Protein AF-A0A9Q0BK47-F1 (afdb_monomer)

Solvent-accessible surface area (backbone atoms only — not comparable to full-atom values): 10255 Å² total; per-residue (Å²): 133,86,75,87,62,60,80,76,51,94,87,59,66,64,79,57,43,54,46,41,52,64,45,49,55,28,47,74,52,31,61,49,66,54,96,66,79,80,66,80,46,63,60,28,52,50,54,49,52,56,48,50,53,47,30,52,37,21,42,52,30,15,53,53,28,47,75,70,68,37,58,68,63,14,48,68,31,38,53,57,22,51,57,47,47,54,49,50,51,52,52,49,50,53,62,75,43,30,66,57,51,43,52,49,52,51,51,51,47,46,74,75,68,64,67,90,80,71,57,74,71,59,52,55,52,51,49,55,51,38,53,51,51,33,52,60,61,41,46,61,55,50,53,50,50,51,51,54,50,49,62,64,42,49,63,54,51,52,52,50,53,33,59,75,64,75,45,75,91,71,75,76,83,75,62,100,53,54,84,110

Secondary structure (DSSP, 8-state):
---TTGGGSS-S-HHHHHHHHHHHHHHHTT----S-TTS--HHHHHHHHHHHHHHHHHHHHHHHHHHTT-HHHHHHHHHHHHHHHHHHHHHHHHHHTHHHHHHHHHHHHHHHH--TT--HHHHHHHHHHHHHHHHHHHHHHHHHHHHHHHHHHHHHHHHHHHHHTT-GGG-----SS---

Organism: NCBI:txid103775

Sequence (180 aa):
MVKWFRFLKRDQQLSVYFFAVPRLSLDIMGYWPGDTGDRLPRRSIVHFVILSIGVITEWHAGLRFLDQQQITLALETLCPAGTSAVTLLKMFLMLRYRRDLSTMSNRLRCLLFDLKSERSDQQDIRLSQSVKAARINFWPLSTGFFTCTTYNLKPLLIALVLYLQDRFDGFVWFTPFNMT

Structure (mmCIF, N/CA/C/O backbone):
data_AF-A0A9Q0BK47-F1
#
_entry.id   AF-A0A9Q0BK47-F1
#
loop_
_atom_site.group_PDB
_atom_site.id
_atom_site.type_symbol
_atom_site.label_atom_id
_atom_site.label_alt_id
_atom_site.label_comp_id
_atom_site.label_asym_id
_atom_site.label_entity_id
_atom_site.label_seq_id
_atom_site.pdbx_PDB_ins_code
_atom_site.Cartn_x
_atom_site.Cartn_y
_atom_site.Cartn_z
_atom_s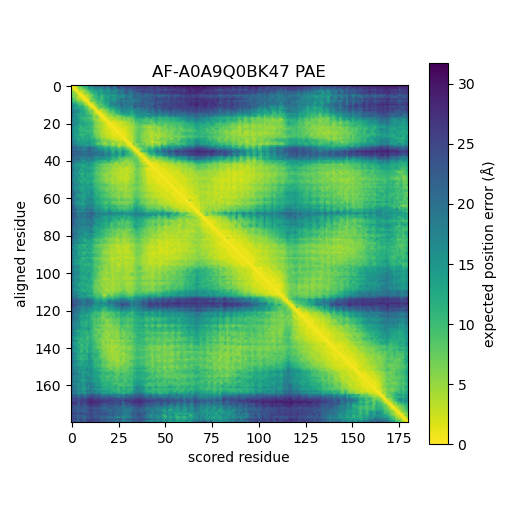ite.occupancy
_atom_site.B_iso_or_equiv
_atom_site.auth_seq_id
_atom_site.auth_comp_id
_atom_site.auth_asym_id
_atom_site.auth_atom_id
_atom_site.pdbx_PDB_model_num
ATOM 1 N N . MET A 1 1 ? -28.026 3.911 -0.839 1.00 35.16 1 MET A N 1
ATOM 2 C CA . MET A 1 1 ? -27.395 5.049 -0.130 1.00 35.16 1 MET A CA 1
ATOM 3 C C . MET A 1 1 ? -26.206 4.537 0.684 1.00 35.16 1 MET A C 1
ATOM 5 O O . MET A 1 1 ? -26.346 3.565 1.417 1.00 35.16 1 MET A O 1
ATOM 9 N N . VAL A 1 2 ? -25.022 5.095 0.439 1.00 38.84 2 VAL A N 1
ATOM 10 C CA . VAL A 1 2 ? -23.695 4.483 0.648 1.00 38.84 2 VAL A CA 1
ATOM 11 C C . VAL A 1 2 ? -23.345 4.292 2.138 1.00 38.84 2 VAL A C 1
ATOM 13 O O . VAL A 1 2 ? -23.182 5.258 2.875 1.00 38.84 2 VAL A O 1
ATOM 16 N N . LYS A 1 3 ? -23.203 3.031 2.585 1.00 54.12 3 LYS A N 1
ATOM 17 C CA . LYS A 1 3 ? -22.856 2.634 3.974 1.00 54.12 3 LYS A CA 1
ATOM 18 C C . LYS A 1 3 ? -21.359 2.767 4.327 1.00 54.12 3 LYS A C 1
ATOM 20 O O . LYS A 1 3 ? -20.994 2.547 5.477 1.00 54.12 3 LYS A O 1
ATOM 25 N N . TRP A 1 4 ? -20.499 3.125 3.372 1.00 52.09 4 TRP A N 1
ATOM 26 C CA . TRP A 1 4 ? -19.037 3.007 3.493 1.00 52.09 4 TRP A CA 1
ATOM 27 C C . TRP A 1 4 ? -18.347 4.069 4.370 1.00 52.09 4 TRP A C 1
ATOM 29 O O . TRP A 1 4 ? -17.261 3.811 4.871 1.00 52.09 4 TRP A O 1
ATOM 39 N N . PHE A 1 5 ? -18.982 5.215 4.646 1.00 52.59 5 PHE A N 1
ATOM 40 C CA . PHE A 1 5 ? -18.375 6.312 5.430 1.00 52.59 5 PHE A CA 1
ATOM 41 C C . PHE A 1 5 ? -19.073 6.591 6.767 1.00 52.59 5 PHE A C 1
ATOM 43 O O . PHE A 1 5 ? -18.904 7.651 7.370 1.00 52.59 5 PHE A O 1
ATOM 50 N N . ARG A 1 6 ? -19.859 5.634 7.275 1.00 53.38 6 ARG A N 1
ATOM 51 C CA . ARG A 1 6 ? -20.523 5.774 8.584 1.00 53.38 6 ARG A CA 1
ATOM 52 C C . ARG A 1 6 ? -19.526 5.922 9.740 1.00 53.38 6 ARG A C 1
ATOM 54 O O . ARG A 1 6 ? -19.846 6.577 10.723 1.00 53.38 6 ARG A O 1
ATOM 61 N N . PHE A 1 7 ? -18.308 5.408 9.562 1.00 52.88 7 PHE A N 1
ATOM 62 C CA . PHE A 1 7 ? -17.183 5.566 10.481 1.00 52.88 7 PHE A CA 1
ATOM 63 C C . PHE A 1 7 ? -16.613 6.994 10.543 1.00 52.88 7 PHE A C 1
ATOM 65 O O . PHE A 1 7 ? -15.620 7.170 11.219 1.00 52.88 7 PHE A O 1
ATOM 72 N N . LEU A 1 8 ? -17.155 8.002 9.842 1.00 52.84 8 LEU A N 1
ATOM 73 C CA . LEU A 1 8 ? -16.782 9.415 10.049 1.00 52.84 8 LEU A CA 1
ATOM 74 C C . LEU A 1 8 ? -17.781 10.192 10.927 1.00 52.84 8 LEU A C 1
ATOM 76 O O . LEU A 1 8 ? -17.503 11.329 11.313 1.00 52.84 8 LEU A O 1
ATOM 80 N N . LYS A 1 9 ? -18.946 9.610 11.247 1.00 51.38 9 LYS A N 1
ATOM 81 C CA . LYS A 1 9 ? -19.972 10.249 12.085 1.00 51.38 9 LYS A CA 1
ATOM 82 C C . LYS A 1 9 ? -19.803 9.831 13.547 1.00 51.38 9 LYS A C 1
ATOM 84 O O . LYS A 1 9 ? -19.709 8.648 13.846 1.00 51.38 9 LYS A O 1
ATOM 89 N N . ARG A 1 10 ? -19.832 10.809 14.461 1.00 50.47 10 ARG A N 1
ATOM 90 C CA . ARG A 1 10 ? -19.636 10.679 15.925 1.00 50.47 10 ARG A CA 1
ATOM 91 C C . ARG A 1 10 ? -20.735 9.875 16.659 1.00 50.47 10 ARG A C 1
ATOM 93 O O . ARG A 1 10 ? -20.739 9.833 17.878 1.00 50.47 10 ARG A O 1
ATOM 100 N N . ASP A 1 11 ? -21.652 9.256 15.921 1.00 50.66 11 ASP A N 1
ATOM 101 C CA . ASP A 1 11 ? -22.932 8.704 16.392 1.00 50.66 11 ASP A CA 1
ATOM 102 C C . ASP A 1 11 ? -22.938 7.157 16.457 1.00 50.66 11 ASP A C 1
ATOM 104 O O . ASP A 1 11 ? -23.975 6.506 16.398 1.00 50.66 11 ASP A O 1
ATOM 108 N N . GLN A 1 12 ? -21.763 6.518 16.496 1.00 52.12 12 GLN A N 1
ATOM 109 C CA . GLN A 1 12 ? -21.638 5.055 16.572 1.00 52.12 12 GLN A CA 1
ATOM 110 C C . GLN A 1 12 ? -20.848 4.611 17.805 1.00 52.12 12 GLN A C 1
ATOM 112 O O . GLN A 1 12 ? -19.946 5.309 18.2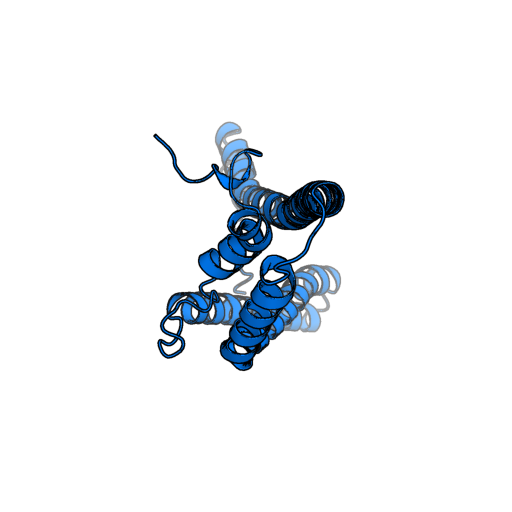64 1.00 52.12 12 GLN A O 1
ATOM 117 N N . GLN A 1 13 ? -21.163 3.407 18.303 1.00 53.72 13 GLN A N 1
ATOM 118 C CA . GLN A 1 13 ? -20.461 2.771 19.418 1.00 53.72 13 GLN A CA 1
ATOM 119 C C . GLN A 1 13 ? -18.942 2.753 19.185 1.00 53.72 13 GLN A C 1
ATOM 121 O O . GLN A 1 13 ? -18.449 2.300 18.150 1.00 53.72 13 GLN A O 1
ATOM 126 N N . LEU A 1 14 ? -18.206 3.219 20.194 1.00 54.00 14 LEU A N 1
ATOM 127 C CA . LEU A 1 14 ? -16.753 3.412 20.212 1.00 54.00 14 LEU A CA 1
ATOM 128 C C . LEU A 1 14 ? -15.943 2.185 19.746 1.00 54.00 14 LEU A C 1
ATOM 130 O O . LEU A 1 14 ? -14.900 2.327 19.105 1.00 54.00 14 LEU A O 1
ATOM 134 N N . SER A 1 15 ? -16.453 0.981 20.016 1.00 54.03 15 SER A N 1
ATOM 135 C CA . SER A 1 15 ? -15.856 -0.300 19.616 1.00 54.03 15 SER A CA 1
ATOM 136 C C . SER A 1 15 ? -15.828 -0.526 18.107 1.00 54.03 15 SER A C 1
ATOM 138 O O . SER A 1 15 ? -14.949 -1.228 17.609 1.00 54.03 15 SER A O 1
ATOM 140 N N . VAL A 1 16 ? -16.741 0.103 17.368 1.00 58.72 16 VAL A N 1
ATOM 141 C CA . VAL A 1 16 ? -16.791 0.043 15.904 1.00 58.72 16 VAL A CA 1
ATOM 142 C C . VAL A 1 16 ? -15.791 1.026 15.299 1.00 58.72 16 VAL A C 1
ATOM 144 O O . VAL A 1 16 ? -15.112 0.691 14.335 1.00 58.72 16 VAL A O 1
ATOM 147 N N . TYR A 1 17 ? -15.653 2.216 15.888 1.00 63.50 17 TYR A N 1
ATOM 148 C CA . TYR A 1 17 ? -14.841 3.308 15.345 1.00 63.50 17 TYR A CA 1
ATOM 149 C C . TYR A 1 17 ? -13.335 3.085 15.529 1.00 63.50 17 TYR A C 1
ATOM 151 O O . TYR A 1 17 ? -12.560 3.313 14.601 1.00 63.50 17 TYR A O 1
ATOM 159 N N . PHE A 1 18 ? -12.916 2.601 16.705 1.00 65.19 18 PHE A N 1
ATOM 160 C CA . PHE A 1 18 ? -11.499 2.383 17.021 1.00 65.19 18 PHE A CA 1
ATOM 161 C C . PHE A 1 18 ? -10.851 1.351 16.086 1.00 65.19 18 PHE A C 1
ATOM 163 O O . PHE A 1 18 ? -9.741 1.547 15.597 1.00 65.19 18 PHE A O 1
ATOM 170 N N . PHE A 1 19 ? -11.582 0.279 15.774 1.00 68.00 19 PHE A N 1
ATOM 171 C CA . PHE A 1 19 ? -11.108 -0.760 14.868 1.00 68.00 19 PHE A CA 1
ATOM 172 C C . PHE A 1 19 ? -11.489 -0.517 13.403 1.00 68.00 19 PHE A C 1
ATOM 174 O O . PHE A 1 19 ? -11.017 -1.263 12.556 1.00 68.00 19 PHE A O 1
ATOM 181 N N . ALA A 1 20 ? -12.289 0.501 13.061 1.00 69.50 20 ALA A N 1
ATOM 182 C CA . ALA A 1 20 ? -12.779 0.703 11.692 1.00 69.50 20 ALA A CA 1
ATOM 183 C C . ALA A 1 20 ? -11.646 0.871 10.673 1.00 69.50 20 ALA A C 1
ATOM 185 O O . ALA A 1 20 ? -11.639 0.200 9.647 1.00 69.50 20 ALA A O 1
ATOM 186 N N . VAL A 1 21 ? -10.679 1.743 10.964 1.00 70.06 21 VAL A N 1
ATOM 187 C CA . VAL A 1 21 ? -9.552 2.034 10.066 1.00 70.06 21 VAL A CA 1
ATOM 188 C C . VAL A 1 21 ? -8.594 0.845 9.927 1.00 70.06 21 VAL A C 1
ATOM 190 O O . VAL A 1 21 ? -8.358 0.436 8.791 1.00 70.06 21 VAL A O 1
ATOM 193 N N . PRO A 1 22 ? -8.075 0.236 11.016 1.00 71.50 22 PRO A N 1
ATOM 194 C CA . PRO A 1 22 ? -7.228 -0.950 10.892 1.00 71.50 22 PRO A CA 1
ATOM 195 C C . PRO A 1 22 ? -7.984 -2.153 10.313 1.00 71.50 22 PRO A C 1
ATOM 197 O O . PRO A 1 22 ? -7.392 -2.965 9.610 1.00 71.50 22 PRO A O 1
ATOM 200 N N . ARG A 1 23 ? -9.298 -2.262 10.546 1.00 75.75 23 ARG A N 1
ATOM 201 C CA . ARG A 1 23 ? -10.133 -3.278 9.898 1.00 75.75 23 ARG A CA 1
ATOM 202 C C . ARG A 1 23 ? -10.243 -3.043 8.407 1.00 75.75 23 ARG A C 1
ATOM 204 O O . ARG A 1 23 ? -10.038 -3.981 7.654 1.00 75.75 23 ARG A O 1
ATOM 211 N N . LEU A 1 24 ? -10.527 -1.817 7.985 1.00 74.06 24 LEU A N 1
ATOM 212 C CA . LEU A 1 24 ? -10.614 -1.463 6.574 1.00 74.06 24 LEU A CA 1
ATOM 213 C C . LEU A 1 24 ? -9.282 -1.717 5.858 1.00 74.06 24 LEU A C 1
ATOM 215 O O . LEU A 1 24 ? -9.277 -2.343 4.804 1.00 74.06 24 LEU A O 1
ATOM 219 N N . SER A 1 25 ? -8.154 -1.290 6.433 1.00 75.62 25 SER A N 1
ATOM 220 C CA . SER A 1 25 ? -6.836 -1.486 5.816 1.00 75.62 25 SER A CA 1
ATOM 221 C C . SER A 1 25 ? -6.467 -2.967 5.696 1.00 75.62 25 SER A C 1
ATOM 223 O O . SER A 1 25 ? -6.079 -3.424 4.620 1.00 75.62 25 SER A O 1
ATOM 225 N N . LEU A 1 26 ? -6.648 -3.743 6.768 1.00 76.19 26 LEU A N 1
ATOM 226 C CA . LEU A 1 26 ? -6.369 -5.178 6.764 1.00 76.19 26 LEU A CA 1
ATOM 227 C C . LEU A 1 26 ? -7.360 -5.964 5.899 1.00 76.19 26 LEU A C 1
ATOM 229 O O . LEU A 1 26 ? -6.970 -6.977 5.327 1.00 76.19 26 LEU A O 1
ATOM 233 N N . ASP A 1 27 ? -8.617 -5.537 5.784 1.00 79.12 27 ASP A N 1
ATOM 234 C CA . ASP A 1 27 ? -9.624 -6.198 4.944 1.00 79.12 27 ASP A CA 1
ATOM 235 C C . ASP A 1 27 ? -9.374 -5.935 3.452 1.00 79.12 27 ASP A C 1
ATOM 237 O O . ASP A 1 27 ? -9.401 -6.875 2.655 1.00 79.12 27 ASP A O 1
ATOM 241 N N . ILE A 1 28 ? -9.010 -4.698 3.082 1.00 75.12 28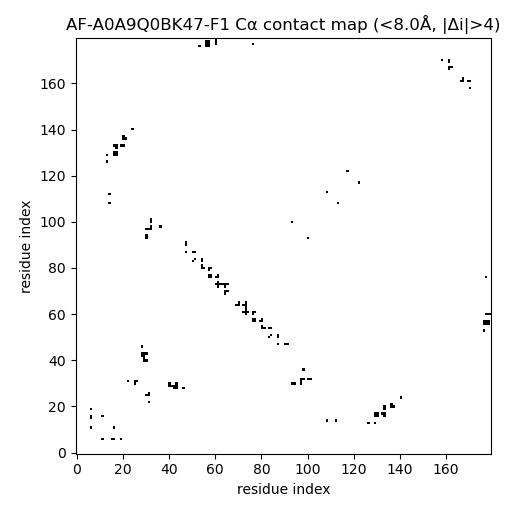 ILE A N 1
ATOM 242 C CA . ILE A 1 28 ? -8.574 -4.351 1.717 1.00 75.12 28 ILE A CA 1
ATOM 243 C C . ILE A 1 28 ? -7.379 -5.215 1.305 1.00 75.12 28 ILE A C 1
ATOM 245 O O . ILE A 1 28 ? -7.387 -5.799 0.225 1.00 75.12 28 ILE A O 1
ATOM 249 N N . MET A 1 29 ? -6.375 -5.348 2.176 1.00 73.62 29 MET A N 1
ATOM 250 C CA . MET A 1 29 ? -5.202 -6.184 1.898 1.00 73.62 29 MET A CA 1
ATOM 251 C C . MET A 1 29 ? -5.481 -7.696 2.054 1.00 73.62 29 MET A C 1
ATOM 253 O O . MET A 1 29 ? -4.646 -8.526 1.693 1.00 73.62 29 MET A O 1
ATOM 257 N N . GLY A 1 30 ? -6.647 -8.082 2.583 1.00 74.81 30 GLY A N 1
ATOM 258 C CA . GLY A 1 30 ? -7.050 -9.474 2.800 1.00 74.81 30 GLY A CA 1
ATOM 259 C C . GLY A 1 30 ? -6.426 -10.155 4.025 1.00 74.81 30 GLY A C 1
ATOM 260 O O . GLY A 1 30 ? -6.553 -11.370 4.167 1.00 74.81 30 GLY A O 1
ATOM 261 N N . TYR A 1 31 ? -5.767 -9.409 4.911 1.00 74.88 31 TYR A N 1
ATOM 262 C CA . TYR A 1 31 ? -5.154 -9.910 6.145 1.00 74.88 31 TYR A CA 1
ATOM 263 C C . TYR A 1 31 ? -6.108 -9.961 7.335 1.00 74.88 31 TYR A C 1
ATOM 265 O O . TYR A 1 31 ? -5.780 -10.627 8.322 1.00 74.88 31 TYR A O 1
ATOM 273 N N . TRP A 1 32 ? -7.271 -9.299 7.268 1.00 73.25 32 TRP A N 1
ATOM 274 C CA . TRP A 1 32 ? -8.187 -9.230 8.407 1.00 73.25 32 TRP A CA 1
ATOM 275 C C . TRP A 1 32 ? -8.505 -10.639 8.934 1.00 73.25 32 TRP A C 1
ATOM 277 O O . TRP A 1 32 ? -8.987 -11.490 8.173 1.00 73.25 32 TRP A O 1
ATOM 287 N N . PRO A 1 33 ? -8.203 -10.941 10.209 1.00 65.88 33 PRO A N 1
ATOM 288 C CA . PRO A 1 33 ? -8.625 -12.185 10.826 1.00 65.88 33 PRO A CA 1
ATOM 289 C C . PRO A 1 33 ? -10.141 -12.097 11.046 1.00 65.88 33 PRO A C 1
ATOM 291 O O . PRO A 1 33 ? -10.611 -11.491 12.002 1.00 65.88 33 PRO A O 1
ATOM 294 N N . GLY A 1 34 ? -10.926 -12.614 10.099 1.00 63.88 34 GLY A N 1
ATOM 295 C CA . GLY A 1 34 ? -12.363 -12.815 10.301 1.00 63.88 34 GLY A CA 1
ATOM 296 C C . GLY A 1 34 ? -12.639 -13.892 11.361 1.00 63.88 34 GLY A C 1
ATOM 297 O O . GLY A 1 34 ? -11.708 -14.536 11.838 1.00 63.88 34 GLY A O 1
ATOM 298 N N . ASP A 1 35 ? -13.917 -14.134 11.673 1.00 55.66 35 ASP A N 1
ATOM 299 C CA . ASP A 1 35 ? -14.344 -15.126 12.682 1.00 55.66 35 ASP A CA 1
ATOM 300 C C . ASP A 1 35 ? -13.880 -16.563 12.372 1.00 55.66 35 ASP A C 1
ATOM 302 O O . ASP A 1 35 ? -13.670 -17.370 13.271 1.00 55.66 35 ASP A O 1
ATOM 306 N N . THR A 1 36 ? -13.645 -16.887 11.100 1.00 50.97 36 THR A N 1
ATOM 307 C CA . THR A 1 36 ? -13.048 -18.159 10.667 1.00 50.97 36 THR A CA 1
ATOM 308 C C . THR A 1 36 ? -11.547 -17.996 10.428 1.00 50.97 36 THR A C 1
ATOM 310 O O . THR A 1 36 ? -11.104 -17.767 9.297 1.00 50.97 36 THR A O 1
ATOM 313 N N . GLY A 1 37 ? -10.759 -18.123 11.497 1.00 54.47 37 GLY A N 1
ATOM 314 C CA . GLY A 1 37 ? -9.293 -18.023 11.499 1.00 54.47 37 GLY A CA 1
ATOM 315 C C . GLY A 1 37 ? -8.535 -19.077 10.673 1.00 54.47 37 GLY A C 1
ATOM 316 O O . GLY A 1 37 ? -7.315 -18.980 10.566 1.00 54.47 37 GLY A O 1
ATOM 317 N N . ASP A 1 38 ? -9.231 -20.038 10.056 1.00 55.31 38 ASP A N 1
ATOM 318 C CA . ASP A 1 38 ? -8.614 -21.193 9.383 1.00 55.31 38 ASP A CA 1
ATOM 319 C C . ASP A 1 38 ? -8.623 -21.153 7.853 1.00 55.31 38 ASP A C 1
ATOM 321 O O . ASP A 1 38 ? -7.993 -21.991 7.208 1.00 55.31 38 ASP A O 1
ATOM 325 N N . ARG A 1 39 ? -9.277 -20.170 7.227 1.00 65.12 39 ARG A N 1
ATOM 326 C CA . ARG A 1 39 ? -9.181 -20.026 5.767 1.00 65.12 39 ARG A CA 1
ATOM 327 C C . ARG A 1 39 ? -7.938 -19.227 5.390 1.00 65.12 39 ARG A C 1
ATOM 329 O O . ARG A 1 39 ? -7.776 -18.075 5.811 1.00 65.12 39 ARG A O 1
ATOM 336 N N . LEU A 1 40 ? -7.094 -19.843 4.558 1.00 67.12 40 LEU A N 1
ATOM 337 C CA . LEU A 1 40 ? -5.974 -19.187 3.885 1.00 67.12 40 LEU A CA 1
ATOM 338 C C . LEU A 1 40 ? -6.490 -17.934 3.154 1.00 67.12 40 LEU A C 1
ATOM 340 O O . LEU A 1 40 ? -7.423 -18.036 2.348 1.00 67.12 40 LEU A O 1
ATOM 344 N N . PRO A 1 41 ? -5.923 -16.744 3.420 1.00 77.12 41 PRO A N 1
ATOM 345 C CA . PRO A 1 41 ? -6.409 -15.509 2.825 1.00 77.12 41 PRO A CA 1
ATOM 346 C C . PRO A 1 41 ? -5.961 -15.409 1.360 1.00 77.12 41 PRO A C 1
ATOM 348 O O . PRO A 1 41 ? -4.936 -14.812 1.038 1.00 77.12 41 PRO A O 1
ATOM 351 N N . ARG A 1 42 ? -6.754 -15.982 0.446 1.00 79.88 42 ARG A N 1
ATOM 352 C CA . ARG A 1 42 ? -6.451 -16.042 -0.998 1.00 79.88 42 ARG A CA 1
ATOM 353 C C . ARG A 1 42 ? -6.109 -14.671 -1.601 1.00 79.88 42 ARG A C 1
ATOM 355 O O . ARG A 1 42 ? -5.204 -14.591 -2.419 1.00 79.88 42 ARG A O 1
ATOM 362 N N . ARG A 1 43 ? -6.785 -13.595 -1.173 1.00 80.69 43 ARG A N 1
ATOM 363 C CA . ARG A 1 43 ? -6.505 -12.217 -1.632 1.00 80.69 43 ARG A CA 1
ATOM 364 C C . ARG A 1 43 ? -5.111 -11.737 -1.226 1.00 80.69 43 ARG A C 1
ATOM 366 O O . ARG A 1 43 ? -4.376 -11.238 -2.066 1.00 80.69 43 ARG A O 1
ATOM 373 N N . SER A 1 44 ? -4.733 -11.949 0.034 1.00 81.50 44 SER A N 1
ATOM 374 C CA . SER A 1 44 ? -3.400 -11.603 0.537 1.00 81.50 44 SER A CA 1
ATOM 375 C C . SER A 1 44 ? -2.307 -12.373 -0.208 1.00 81.50 44 SER A C 1
ATOM 377 O O . SER A 1 44 ? -1.300 -11.780 -0.576 1.00 81.50 44 SER A O 1
ATOM 379 N N . ILE A 1 45 ? -2.530 -13.661 -0.496 1.00 84.12 45 ILE A N 1
ATOM 380 C CA . ILE A 1 45 ? -1.584 -14.482 -1.265 1.00 84.12 45 ILE A CA 1
ATOM 381 C C . ILE A 1 45 ? -1.418 -13.927 -2.684 1.00 84.12 45 ILE A C 1
ATOM 383 O O . ILE A 1 45 ? -0.295 -13.786 -3.152 1.00 84.12 45 ILE A O 1
ATOM 387 N N . VAL A 1 46 ? -2.513 -13.556 -3.355 1.00 86.31 46 VAL A N 1
ATOM 388 C CA . VAL A 1 46 ? -2.450 -12.940 -4.691 1.00 86.31 46 VAL A CA 1
ATOM 389 C C . VAL A 1 46 ? -1.662 -11.628 -4.655 1.00 86.31 46 VAL A C 1
ATOM 391 O O . VAL A 1 46 ? -0.751 -11.453 -5.459 1.00 86.31 46 VAL A O 1
ATOM 394 N N . HIS A 1 47 ? -1.947 -10.737 -3.699 1.00 86.31 47 HIS A N 1
ATOM 395 C CA . HIS A 1 47 ? -1.188 -9.492 -3.543 1.00 86.31 47 HIS A CA 1
ATOM 396 C C . HIS A 1 47 ? 0.291 -9.746 -3.239 1.00 86.31 47 HIS A C 1
ATOM 398 O O . HIS A 1 47 ? 1.147 -9.051 -3.778 1.00 86.31 47 HIS A O 1
ATOM 404 N N . PHE A 1 48 ? 0.596 -10.758 -2.425 1.00 87.19 48 PHE A N 1
ATOM 405 C CA . PHE A 1 48 ? 1.966 -11.151 -2.116 1.00 87.19 48 PHE A CA 1
ATOM 406 C C . PHE A 1 48 ? 2.706 -11.643 -3.366 1.00 87.19 48 PHE A C 1
ATOM 408 O O . PHE A 1 48 ? 3.827 -11.207 -3.609 1.00 87.19 48 PHE A O 1
ATOM 415 N N . VAL A 1 49 ? 2.083 -12.495 -4.189 1.00 88.81 49 VAL A N 1
ATOM 416 C CA . VAL A 1 49 ? 2.689 -13.017 -5.428 1.00 88.81 49 VAL A CA 1
ATOM 417 C C . VAL A 1 49 ? 2.933 -11.894 -6.433 1.00 88.81 49 VAL A C 1
ATOM 419 O O . VAL A 1 49 ? 4.041 -11.782 -6.950 1.00 88.81 49 VAL A O 1
ATOM 422 N N . ILE A 1 50 ? 1.937 -11.034 -6.667 1.00 87.81 50 ILE A N 1
ATOM 423 C CA . ILE A 1 50 ? 2.069 -9.892 -7.586 1.00 87.81 50 ILE A CA 1
ATOM 424 C C . ILE A 1 50 ? 3.209 -8.974 -7.135 1.00 87.81 50 ILE A C 1
ATOM 426 O O . ILE A 1 50 ? 4.061 -8.611 -7.942 1.00 87.81 50 ILE A O 1
ATOM 430 N N . LEU A 1 51 ? 3.254 -8.636 -5.842 1.00 87.12 51 LEU A N 1
ATOM 431 C CA . LEU A 1 51 ? 4.309 -7.785 -5.303 1.00 87.12 51 LEU A CA 1
ATOM 432 C C . LEU A 1 51 ? 5.681 -8.469 -5.394 1.00 87.12 51 LEU A C 1
ATOM 434 O O . LEU A 1 51 ? 6.644 -7.822 -5.781 1.00 87.12 51 LEU A O 1
ATOM 438 N N . SER A 1 52 ? 5.764 -9.774 -5.115 1.00 87.06 52 SER A N 1
ATOM 439 C CA . SER A 1 52 ? 7.007 -10.559 -5.206 1.00 87.06 52 SER A CA 1
ATOM 440 C C . SER A 1 52 ? 7.603 -10.531 -6.606 1.00 87.06 52 SER A C 1
ATOM 442 O O . SER A 1 52 ? 8.804 -10.319 -6.749 1.00 87.06 52 SER A O 1
ATOM 444 N N . ILE A 1 53 ? 6.766 -10.692 -7.633 1.00 88.62 53 ILE A N 1
ATOM 445 C CA . ILE A 1 53 ? 7.199 -10.586 -9.029 1.00 88.62 53 ILE A CA 1
ATOM 446 C C . ILE A 1 53 ? 7.773 -9.188 -9.288 1.00 88.62 53 ILE A C 1
ATOM 448 O O . ILE A 1 53 ? 8.890 -9.088 -9.787 1.00 88.62 53 ILE A O 1
ATOM 452 N N . GLY A 1 54 ? 7.061 -8.133 -8.877 1.00 83.56 54 GLY A N 1
ATOM 453 C CA . GLY A 1 54 ? 7.519 -6.749 -9.023 1.00 83.56 54 GLY A CA 1
ATOM 454 C C . GLY A 1 54 ? 8.889 -6.500 -8.387 1.00 83.56 54 GLY A C 1
ATOM 455 O O . GLY A 1 54 ? 9.799 -6.015 -9.057 1.00 83.56 54 GLY A O 1
ATOM 456 N N . VAL A 1 55 ? 9.076 -6.928 -7.134 1.00 86.75 55 VAL A N 1
ATOM 457 C CA . VAL A 1 55 ? 10.351 -6.766 -6.413 1.00 86.75 55 VAL A CA 1
ATOM 458 C C . VAL A 1 55 ? 11.490 -7.502 -7.104 1.00 86.75 55 VAL A C 1
ATOM 460 O O . VAL A 1 55 ? 12.566 -6.934 -7.265 1.00 86.75 55 VAL A O 1
ATOM 463 N N . ILE A 1 56 ? 11.268 -8.746 -7.541 1.00 87.06 56 ILE A N 1
ATOM 464 C CA . ILE A 1 56 ? 12.299 -9.525 -8.240 1.00 87.06 56 ILE A CA 1
ATOM 465 C C . ILE A 1 56 ? 12.689 -8.837 -9.552 1.00 87.06 56 ILE A C 1
ATOM 467 O O . ILE A 1 56 ? 13.879 -8.733 -9.847 1.00 87.06 56 ILE A O 1
ATOM 471 N N . THR A 1 57 ? 11.713 -8.335 -10.317 1.00 84.81 57 THR A N 1
ATOM 472 C CA . THR A 1 57 ? 11.987 -7.643 -11.585 1.00 84.81 57 THR A CA 1
ATOM 473 C C . THR A 1 57 ? 12.742 -6.330 -11.384 1.00 84.81 57 THR A C 1
ATOM 475 O O . THR A 1 57 ? 13.741 -6.101 -12.060 1.00 84.81 57 THR A O 1
ATOM 478 N N . GLU A 1 58 ? 12.343 -5.504 -10.412 1.00 83.81 58 GLU A N 1
ATOM 479 C CA . GLU A 1 58 ? 13.020 -4.232 -10.122 1.00 83.81 58 GLU A CA 1
ATOM 480 C C . GLU A 1 58 ? 14.426 -4.448 -9.556 1.00 83.81 58 GLU A C 1
ATOM 482 O O . GLU A 1 58 ? 15.360 -3.738 -9.926 1.00 83.81 58 GLU A O 1
ATOM 487 N N . TRP A 1 59 ? 14.602 -5.461 -8.703 1.00 84.94 59 TRP A N 1
ATOM 488 C CA . TRP A 1 59 ? 15.911 -5.829 -8.171 1.00 84.94 59 TRP A CA 1
ATOM 489 C C . TRP A 1 59 ? 16.847 -6.325 -9.275 1.00 84.94 59 TRP A C 1
ATOM 491 O O . TRP A 1 59 ? 18.011 -5.927 -9.327 1.00 84.94 59 TRP A O 1
ATOM 501 N N . HIS A 1 60 ? 16.343 -7.166 -10.183 1.00 85.69 60 HIS A N 1
ATOM 502 C CA . HIS A 1 60 ? 17.113 -7.646 -11.327 1.00 85.69 60 HIS A CA 1
ATOM 503 C C . HIS A 1 60 ? 17.535 -6.495 -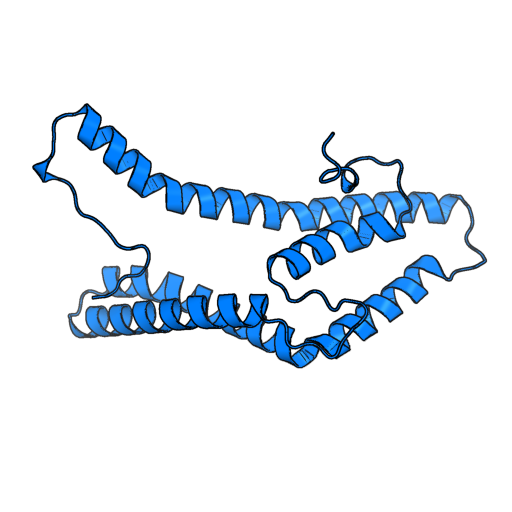12.248 1.00 85.69 60 HIS A C 1
ATOM 505 O O . HIS A 1 60 ? 18.714 -6.392 -12.590 1.00 85.69 60 HIS A O 1
ATOM 511 N N . ALA A 1 61 ? 16.605 -5.598 -12.587 1.00 81.81 61 ALA A N 1
ATOM 512 C CA . ALA A 1 61 ? 16.896 -4.416 -13.392 1.00 81.81 61 ALA A CA 1
ATOM 513 C C . ALA A 1 61 ? 17.934 -3.511 -12.708 1.00 81.81 61 ALA A C 1
ATOM 515 O O . ALA A 1 61 ? 18.915 -3.116 -13.335 1.00 81.81 61 ALA A O 1
ATOM 516 N N . GLY A 1 62 ? 17.784 -3.255 -11.405 1.00 80.62 62 GLY A N 1
ATOM 517 C CA . GLY A 1 62 ? 18.738 -2.460 -10.630 1.00 80.62 62 GLY A CA 1
ATOM 518 C C . GLY A 1 62 ? 20.150 -3.048 -10.617 1.00 80.62 62 GLY A C 1
ATOM 519 O O . GLY A 1 62 ? 21.117 -2.311 -10.813 1.00 80.62 62 GLY A O 1
ATOM 520 N N . LEU A 1 63 ? 20.284 -4.372 -10.470 1.00 83.38 63 LEU A N 1
ATOM 521 C CA . LEU A 1 63 ? 21.580 -5.056 -10.580 1.00 83.38 63 LEU A CA 1
ATOM 522 C C . LEU A 1 63 ? 22.178 -4.941 -11.986 1.00 83.38 63 LEU A C 1
ATOM 524 O O . LEU A 1 63 ? 23.383 -4.743 -12.123 1.00 83.38 63 LEU A O 1
ATOM 528 N N . ARG A 1 64 ? 21.349 -5.021 -13.030 1.00 83.62 64 ARG A N 1
ATOM 529 C CA . ARG A 1 64 ? 21.803 -4.897 -14.419 1.00 83.62 64 ARG A CA 1
ATOM 530 C C . ARG A 1 64 ? 22.284 -3.481 -14.752 1.00 83.62 64 ARG A C 1
ATOM 532 O O . ARG A 1 64 ? 23.311 -3.332 -15.407 1.00 83.62 64 ARG A O 1
ATOM 539 N N . PHE A 1 65 ? 21.600 -2.442 -14.265 1.00 83.00 65 PHE A N 1
ATOM 540 C CA . PHE A 1 65 ? 22.058 -1.052 -14.412 1.00 83.00 65 PHE A CA 1
ATOM 541 C C . PHE A 1 65 ? 23.325 -0.765 -13.600 1.00 83.00 65 PHE A C 1
ATOM 543 O O . PHE A 1 65 ? 24.161 0.035 -14.028 1.00 83.00 65 PHE A O 1
ATOM 550 N N . LEU A 1 66 ? 23.490 -1.435 -12.455 1.00 81.19 66 LEU A N 1
ATOM 551 C CA . LEU A 1 66 ? 24.709 -1.353 -11.656 1.00 81.19 66 LEU A CA 1
ATOM 552 C C . LEU A 1 66 ? 25.909 -1.962 -12.401 1.00 81.19 66 LEU A C 1
ATOM 554 O O . LEU A 1 66 ? 26.978 -1.356 -12.419 1.00 81.19 66 LEU A O 1
ATOM 558 N N . ASP A 1 67 ? 25.710 -3.102 -13.067 1.00 81.94 67 ASP A N 1
ATOM 559 C CA . ASP A 1 67 ? 26.728 -3.768 -13.896 1.00 81.94 67 ASP A CA 1
ATOM 560 C C . ASP A 1 67 ? 27.130 -2.914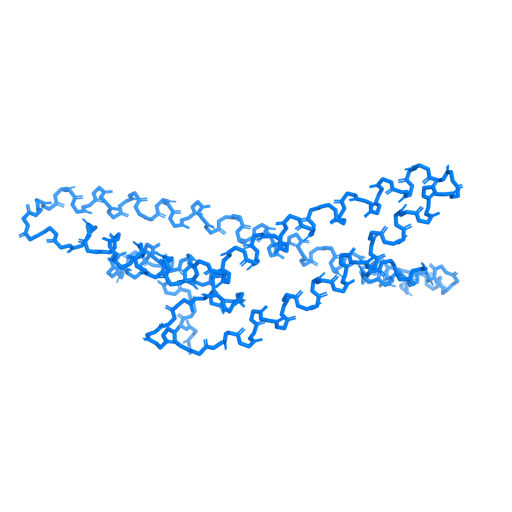 -15.118 1.00 81.94 67 ASP A C 1
ATOM 562 O O . ASP A 1 67 ? 28.297 -2.835 -15.493 1.00 81.94 67 ASP A O 1
ATOM 566 N N . GLN A 1 68 ? 26.181 -2.158 -15.680 1.00 82.88 68 GLN A N 1
ATOM 567 C CA . GLN A 1 68 ? 26.409 -1.204 -16.777 1.00 82.88 68 GLN A CA 1
ATOM 568 C C . GLN A 1 68 ? 27.016 0.146 -16.336 1.00 82.88 68 GLN A C 1
ATOM 570 O O . GLN A 1 68 ? 27.095 1.074 -17.142 1.00 82.88 68 GLN A O 1
ATOM 575 N N . GLN A 1 69 ? 27.431 0.285 -15.069 1.00 80.12 69 GLN A N 1
ATOM 576 C CA . GLN A 1 69 ? 27.955 1.522 -14.462 1.00 80.12 69 GLN A CA 1
ATOM 577 C C . GLN A 1 69 ? 27.001 2.735 -14.511 1.00 80.12 69 GLN A C 1
ATOM 579 O O . GLN A 1 69 ? 27.421 3.881 -14.331 1.00 80.12 69 GLN A O 1
ATOM 584 N N . GLN A 1 70 ? 25.694 2.516 -14.679 1.00 77.00 70 GLN A N 1
ATOM 585 C CA . GLN A 1 70 ? 24.683 3.577 -14.670 1.00 77.00 70 GLN A CA 1
ATOM 586 C C . GLN A 1 70 ? 24.148 3.801 -13.251 1.00 77.00 70 GLN A C 1
ATOM 588 O O . GLN A 1 70 ? 23.009 3.467 -12.925 1.00 77.00 70 GLN A O 1
ATOM 593 N N . ILE A 1 71 ? 24.988 4.382 -12.390 1.00 78.44 71 ILE A N 1
ATOM 594 C CA . ILE A 1 71 ? 24.735 4.506 -10.941 1.00 78.44 71 ILE A CA 1
ATOM 595 C C . ILE A 1 71 ? 23.420 5.244 -10.632 1.00 78.44 71 ILE A C 1
ATOM 597 O O . ILE A 1 71 ? 22.702 4.857 -9.714 1.00 78.44 71 ILE A O 1
ATOM 601 N N . THR A 1 72 ? 23.067 6.278 -11.400 1.00 78.19 72 THR A N 1
ATOM 602 C CA . THR A 1 72 ? 21.830 7.053 -11.194 1.00 78.19 72 THR A CA 1
ATOM 603 C C . THR A 1 72 ? 20.574 6.229 -11.479 1.00 78.19 72 THR A C 1
ATOM 605 O O . THR A 1 72 ? 19.671 6.196 -10.648 1.00 78.19 72 THR A O 1
ATOM 608 N N . LEU A 1 73 ? 20.537 5.504 -12.601 1.00 74.88 73 LEU A N 1
ATOM 609 C CA . LEU A 1 73 ? 19.433 4.602 -12.955 1.00 74.88 73 LEU A CA 1
ATOM 610 C C . LEU A 1 73 ? 19.353 3.383 -12.028 1.00 74.88 73 LEU A C 1
ATOM 612 O O . LEU A 1 73 ? 18.256 2.941 -11.677 1.00 74.88 73 LEU A O 1
ATOM 616 N N . ALA A 1 74 ? 20.497 2.866 -11.578 1.00 75.19 74 ALA A N 1
ATOM 617 C CA . ALA A 1 74 ? 20.538 1.815 -10.567 1.00 75.19 74 ALA A CA 1
ATOM 618 C C . ALA A 1 74 ? 19.916 2.296 -9.245 1.00 75.19 74 ALA A C 1
ATOM 620 O O . ALA A 1 74 ? 19.120 1.581 -8.644 1.00 75.19 74 ALA A O 1
ATOM 621 N N . LEU A 1 75 ? 20.205 3.525 -8.804 1.00 77.81 75 LEU A N 1
ATOM 622 C CA . LEU A 1 75 ? 19.637 4.074 -7.567 1.00 77.81 75 LEU A CA 1
ATOM 623 C C . LEU A 1 75 ? 18.124 4.332 -7.678 1.00 77.81 75 LEU A C 1
ATOM 625 O O . LEU A 1 75 ? 17.372 4.012 -6.754 1.00 77.81 75 LEU A O 1
ATOM 629 N N . GLU A 1 76 ? 17.681 4.864 -8.821 1.00 77.00 76 GLU A N 1
ATOM 630 C CA . GLU A 1 76 ? 16.264 5.099 -9.144 1.00 77.00 76 GLU A CA 1
ATOM 631 C C . GLU A 1 76 ? 15.443 3.799 -9.147 1.00 77.00 76 GLU A C 1
ATOM 633 O O . GLU A 1 76 ? 14.261 3.822 -8.814 1.00 77.00 76 GLU A O 1
ATOM 638 N N . THR A 1 77 ? 16.060 2.658 -9.472 1.00 77.31 77 THR A N 1
ATOM 639 C CA . THR A 1 77 ? 15.401 1.338 -9.507 1.00 77.31 77 THR A CA 1
ATOM 640 C C . THR A 1 77 ? 15.542 0.557 -8.195 1.00 77.31 77 THR A C 1
ATOM 642 O O . THR A 1 77 ? 14.594 -0.094 -7.759 1.00 77.31 77 THR A O 1
ATOM 645 N N . LEU A 1 78 ? 16.677 0.663 -7.498 1.00 79.94 78 LEU A N 1
ATOM 646 C CA . LEU A 1 78 ? 16.918 -0.011 -6.215 1.00 79.94 78 LEU A CA 1
ATOM 647 C C . LEU A 1 78 ? 16.125 0.601 -5.052 1.00 79.94 78 LEU A C 1
ATOM 649 O O . LEU A 1 78 ? 15.736 -0.121 -4.135 1.00 79.94 78 LEU A O 1
ATOM 653 N N . CYS A 1 79 ? 15.871 1.912 -5.062 1.00 81.50 79 CYS A N 1
ATOM 654 C CA . CYS A 1 79 ? 15.074 2.576 -4.026 1.00 81.50 79 CYS A CA 1
ATOM 655 C C . CYS A 1 79 ? 13.627 2.031 -3.945 1.00 81.50 79 CYS A C 1
ATOM 657 O O . CYS A 1 79 ? 13.232 1.553 -2.872 1.00 81.50 79 CYS A O 1
ATOM 659 N N . PRO A 1 80 ? 12.840 2.006 -5.041 1.00 79.25 80 PRO A N 1
ATOM 660 C CA . PRO A 1 80 ? 11.522 1.381 -5.036 1.00 79.25 80 PRO A CA 1
ATOM 661 C C . PRO A 1 80 ? 11.602 -0.120 -4.725 1.00 79.25 80 PRO A C 1
ATOM 663 O O . PRO A 1 80 ? 10.844 -0.563 -3.858 1.00 79.25 80 PRO A O 1
ATOM 666 N N . ALA A 1 81 ? 12.586 -0.851 -5.270 1.00 82.38 81 ALA A N 1
ATOM 667 C CA . ALA A 1 81 ? 12.801 -2.274 -4.975 1.00 82.38 81 ALA A CA 1
ATOM 668 C C . ALA A 1 81 ? 13.037 -2.547 -3.475 1.00 82.38 81 ALA A C 1
ATOM 670 O O . ALA A 1 81 ? 12.513 -3.501 -2.898 1.00 82.38 81 ALA A O 1
ATOM 671 N N . GLY A 1 82 ? 13.809 -1.690 -2.803 1.00 84.81 82 GLY A N 1
ATOM 672 C CA . GLY A 1 82 ? 14.065 -1.794 -1.369 1.00 84.81 82 GLY A CA 1
ATOM 673 C C . GLY A 1 82 ? 12.806 -1.534 -0.542 1.00 84.81 82 GLY A C 1
ATOM 674 O O . GLY A 1 82 ? 12.485 -2.294 0.378 1.00 84.81 82 GLY A O 1
ATOM 675 N N . THR A 1 83 ? 12.045 -0.490 -0.884 1.00 86.62 83 THR A N 1
ATOM 676 C CA . THR A 1 83 ? 10.785 -0.201 -0.180 1.00 86.62 83 THR A CA 1
ATOM 677 C C . THR A 1 83 ? 9.754 -1.315 -0.361 1.00 86.62 83 THR A C 1
ATOM 679 O O . THR A 1 83 ? 9.076 -1.677 0.606 1.00 86.62 83 THR A O 1
ATOM 682 N N . SER A 1 84 ? 9.678 -1.911 -1.552 1.00 85.94 84 SER A N 1
ATOM 683 C CA . SER A 1 84 ? 8.774 -3.015 -1.868 1.00 85.94 84 SER A CA 1
ATOM 684 C C . SER A 1 84 ? 9.222 -4.346 -1.237 1.00 85.94 84 SER A C 1
ATOM 686 O O . SER A 1 84 ? 8.391 -5.135 -0.783 1.00 85.94 84 SER A O 1
ATOM 688 N N . ALA A 1 85 ? 10.528 -4.575 -1.072 1.00 88.44 85 ALA A N 1
ATOM 689 C CA . ALA A 1 85 ? 11.049 -5.709 -0.303 1.00 88.44 85 ALA A CA 1
ATOM 690 C C . ALA A 1 85 ? 10.671 -5.618 1.189 1.00 88.44 85 ALA A C 1
ATOM 692 O O . ALA A 1 85 ? 10.243 -6.602 1.802 1.00 88.44 85 ALA A O 1
ATOM 693 N N . VAL A 1 86 ? 10.755 -4.423 1.783 1.00 89.81 86 VAL A N 1
ATOM 694 C CA . VAL A 1 86 ? 10.323 -4.205 3.174 1.00 89.81 86 VAL A CA 1
ATOM 695 C C . VAL A 1 86 ? 8.811 -4.403 3.322 1.00 89.81 86 VAL A C 1
ATOM 697 O O . VAL A 1 86 ? 8.358 -4.942 4.338 1.00 89.81 86 VAL A O 1
ATOM 700 N N . THR A 1 87 ? 8.002 -4.000 2.338 1.00 88.25 87 THR A N 1
ATOM 701 C CA . THR A 1 87 ? 6.554 -4.262 2.380 1.00 88.25 87 THR A CA 1
ATOM 702 C C . THR A 1 87 ? 6.233 -5.745 2.208 1.00 88.25 87 THR A C 1
ATOM 704 O O . THR A 1 87 ? 5.369 -6.232 2.938 1.00 88.25 87 THR A O 1
ATOM 707 N N . LEU A 1 88 ? 6.965 -6.494 1.375 1.00 88.56 88 LEU A N 1
ATOM 708 C CA . LEU A 1 88 ? 6.862 -7.960 1.310 1.00 88.56 88 LEU A CA 1
ATOM 709 C C . LEU A 1 88 ? 7.162 -8.620 2.652 1.00 88.56 88 LEU A C 1
ATOM 711 O O . LEU A 1 88 ? 6.402 -9.483 3.094 1.00 88.56 88 LEU A O 1
ATOM 715 N N . LEU A 1 89 ? 8.226 -8.189 3.333 1.00 90.06 89 LEU A N 1
ATOM 716 C CA . LEU A 1 89 ? 8.560 -8.699 4.661 1.00 90.06 89 LEU A CA 1
ATOM 717 C C . LEU A 1 89 ? 7.428 -8.423 5.660 1.00 90.06 89 LEU A C 1
ATOM 719 O O . LEU A 1 89 ? 7.005 -9.325 6.385 1.00 90.06 89 LEU A O 1
ATOM 723 N N . LYS A 1 90 ? 6.875 -7.203 5.664 1.00 89.25 90 LYS A N 1
ATOM 724 C CA . LYS A 1 90 ? 5.712 -6.854 6.501 1.00 89.25 90 LYS A CA 1
ATOM 725 C C . LYS A 1 90 ? 4.501 -7.733 6.180 1.00 89.25 90 LYS A C 1
ATOM 727 O O . LYS A 1 90 ? 3.857 -8.235 7.097 1.00 89.25 90 LYS A O 1
ATOM 732 N N . MET A 1 91 ? 4.216 -7.952 4.898 1.00 86.06 91 MET A N 1
ATOM 733 C CA . MET A 1 91 ? 3.124 -8.808 4.422 1.00 86.06 91 MET A CA 1
ATOM 734 C C . MET A 1 91 ? 3.306 -10.270 4.845 1.00 86.06 91 MET A C 1
ATOM 736 O O . MET A 1 91 ? 2.341 -10.912 5.265 1.00 86.06 91 MET A O 1
ATOM 740 N N . PHE A 1 92 ? 4.535 -10.785 4.794 1.00 87.56 92 PHE A N 1
ATOM 741 C CA . PHE A 1 92 ? 4.873 -12.124 5.270 1.00 87.56 92 PHE A CA 1
ATOM 742 C C . PHE A 1 92 ? 4.669 -12.258 6.783 1.00 87.56 92 PHE A C 1
ATOM 744 O O . PHE A 1 92 ? 4.004 -13.190 7.237 1.00 87.56 92 PHE A O 1
ATOM 751 N N . LEU A 1 93 ? 5.170 -11.300 7.568 1.00 87.75 93 LEU A N 1
ATOM 752 C CA . LEU A 1 93 ? 4.985 -11.286 9.020 1.00 87.75 93 LEU A CA 1
ATOM 753 C C . LEU A 1 93 ? 3.499 -11.189 9.394 1.00 87.75 93 LEU A C 1
ATOM 755 O O . LEU A 1 93 ? 3.036 -11.936 10.255 1.00 87.75 93 LEU A O 1
ATOM 759 N N . MET A 1 94 ? 2.726 -10.341 8.710 1.00 84.56 94 MET A N 1
ATOM 760 C CA . MET A 1 94 ? 1.275 -10.248 8.913 1.00 84.56 94 MET A CA 1
ATOM 761 C C . MET A 1 94 ? 0.553 -11.561 8.597 1.00 84.56 94 MET A C 1
ATOM 763 O O . MET A 1 94 ? -0.392 -11.915 9.302 1.00 84.56 94 MET A O 1
ATOM 767 N N . LEU A 1 95 ? 0.994 -12.306 7.577 1.00 83.19 95 LEU A N 1
ATO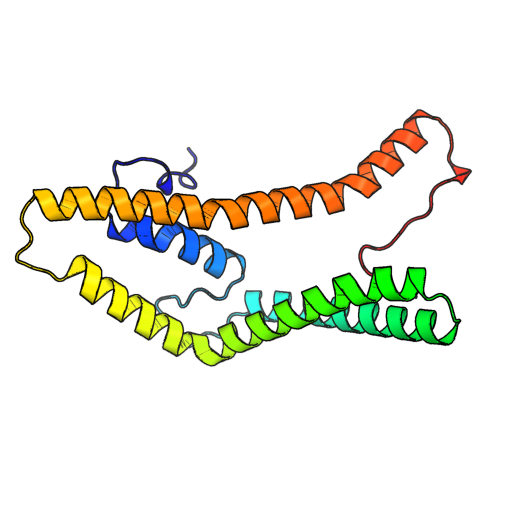M 768 C CA . LEU A 1 95 ? 0.445 -13.627 7.267 1.00 83.19 95 LEU A CA 1
ATOM 769 C C . LEU A 1 95 ? 0.807 -14.651 8.353 1.00 83.19 95 LEU A C 1
ATOM 771 O O . LEU A 1 95 ? -0.063 -15.387 8.823 1.00 83.19 95 LEU A O 1
ATOM 775 N N . ARG A 1 96 ? 2.079 -14.676 8.771 1.00 84.94 96 ARG A N 1
ATOM 776 C CA . ARG A 1 96 ? 2.625 -15.629 9.749 1.00 84.94 96 ARG A CA 1
ATOM 777 C C . ARG A 1 96 ? 2.008 -15.463 11.136 1.00 84.94 96 ARG A C 1
ATOM 779 O O . ARG A 1 96 ? 1.658 -16.465 11.759 1.00 84.94 96 ARG A O 1
ATOM 786 N N . TYR A 1 97 ? 1.861 -14.220 11.590 1.00 84.44 97 TYR A N 1
ATOM 787 C CA . TYR A 1 97 ? 1.379 -13.852 12.927 1.00 84.44 97 TYR A CA 1
ATOM 788 C C . TYR A 1 97 ? -0.099 -13.426 12.935 1.00 84.44 97 TYR A C 1
ATOM 790 O O . TYR A 1 97 ? -0.568 -12.770 13.864 1.00 84.44 97 TYR A O 1
ATOM 798 N N . ARG A 1 98 ? -0.877 -13.816 11.915 1.00 78.81 98 ARG A N 1
ATOM 799 C CA . ARG A 1 98 ? -2.299 -13.449 11.782 1.00 78.81 98 ARG A CA 1
ATOM 800 C C . ARG A 1 98 ? -3.156 -13.896 12.972 1.00 78.81 98 ARG A C 1
ATOM 802 O O . ARG A 1 98 ? -4.050 -13.163 13.394 1.00 78.81 98 ARG A O 1
ATOM 809 N N . ARG A 1 99 ? -2.889 -15.089 13.518 1.00 79.12 99 ARG A N 1
ATOM 810 C CA . ARG A 1 99 ? -3.589 -15.601 14.711 1.00 79.12 99 ARG A CA 1
ATOM 811 C C . ARG A 1 99 ? -3.272 -14.749 15.938 1.00 79.12 99 ARG A C 1
ATOM 813 O O . ARG A 1 99 ? -4.200 -14.335 16.627 1.00 79.12 99 ARG A O 1
ATOM 820 N N . ASP A 1 100 ? -2.008 -14.394 16.139 1.00 83.38 100 ASP A N 1
ATOM 821 C CA . ASP A 1 100 ? -1.581 -13.539 17.253 1.00 83.38 100 ASP A CA 1
ATOM 822 C C . ASP A 1 100 ? -2.166 -12.130 17.144 1.00 83.38 100 ASP A C 1
ATOM 824 O O . ASP A 1 100 ? -2.617 -11.573 18.144 1.00 83.38 100 ASP A O 1
ATOM 828 N N . LEU A 1 101 ? -2.270 -11.589 15.925 1.00 77.94 101 LEU A N 1
ATOM 829 C CA . LEU A 1 101 ? -2.957 -10.325 15.660 1.00 77.94 101 LEU A CA 1
ATOM 830 C C . LEU A 1 101 ? -4.434 -10.384 16.081 1.00 77.94 101 LEU A C 1
ATOM 832 O O . LEU A 1 101 ? -4.939 -9.443 16.693 1.00 77.94 101 LEU A O 1
ATOM 836 N N . SER A 1 102 ? -5.120 -11.499 15.801 1.00 78.31 102 SER A N 1
ATOM 837 C CA . SER A 1 102 ? -6.515 -11.703 16.220 1.00 78.31 102 SER A CA 1
ATOM 838 C C . SER A 1 102 ? -6.645 -11.776 17.744 1.00 78.31 102 SER A C 1
ATOM 840 O O . SER A 1 102 ? -7.496 -11.105 18.331 1.00 78.31 102 SER A O 1
ATOM 842 N N . THR A 1 103 ? -5.740 -12.507 18.400 1.00 82.19 103 THR A N 1
ATOM 843 C CA . THR A 1 103 ? -5.710 -12.664 19.856 1.00 82.19 103 THR A CA 1
ATOM 844 C C . THR A 1 103 ? -5.446 -11.328 20.538 1.00 82.19 103 THR A C 1
ATOM 846 O O . THR A 1 103 ? -6.144 -10.969 21.487 1.00 82.19 103 THR A O 1
ATOM 849 N N . MET A 1 104 ? -4.483 -10.554 20.033 1.00 82.44 104 MET A N 1
ATOM 850 C CA . MET A 1 104 ? -4.167 -9.222 20.548 1.00 82.44 104 MET A CA 1
ATOM 851 C C . MET A 1 104 ? -5.307 -8.237 20.312 1.00 82.44 104 MET A C 1
ATOM 853 O O . MET A 1 104 ? -5.658 -7.497 21.227 1.00 82.44 104 MET A O 1
ATOM 857 N N . SER A 1 105 ? -5.941 -8.258 19.137 1.00 77.62 105 SER A N 1
ATOM 858 C CA . SER A 1 105 ? -7.095 -7.397 18.863 1.00 77.62 105 SER A CA 1
ATOM 859 C C . SER A 1 105 ? -8.275 -7.713 19.786 1.00 77.62 105 SER A C 1
ATOM 861 O O . SER A 1 105 ? -8.930 -6.788 20.267 1.00 77.62 105 SER A O 1
ATOM 863 N N . ASN A 1 106 ? -8.535 -8.994 20.062 1.00 78.12 106 ASN A N 1
ATOM 864 C CA . ASN A 1 106 ? -9.588 -9.414 20.986 1.00 78.12 106 ASN A CA 1
ATOM 865 C C . ASN A 1 106 ? -9.259 -9.026 22.430 1.00 78.12 106 ASN A C 1
ATOM 867 O O . ASN A 1 106 ? -10.103 -8.438 23.102 1.00 78.12 106 ASN A O 1
ATOM 871 N N . ARG A 1 107 ? -8.020 -9.254 22.887 1.00 81.69 107 ARG A N 1
ATOM 872 C CA . ARG A 1 107 ? -7.564 -8.804 24.213 1.00 81.69 107 ARG A CA 1
ATOM 873 C C . ARG A 1 107 ? -7.680 -7.293 24.372 1.00 81.69 107 ARG A C 1
ATOM 875 O O . ARG A 1 107 ? -8.200 -6.831 25.381 1.00 81.69 107 ARG A O 1
ATOM 882 N N . LEU A 1 108 ? -7.249 -6.531 23.370 1.00 79.19 108 LEU A N 1
ATOM 883 C CA . LEU A 1 108 ? -7.348 -5.074 23.372 1.00 79.19 108 LEU A CA 1
ATOM 884 C C . LEU A 1 108 ? -8.811 -4.621 23.439 1.00 79.19 108 LEU A C 1
ATOM 886 O O . LEU A 1 108 ? -9.134 -3.695 24.175 1.00 79.19 108 LEU A O 1
ATOM 890 N N . ARG A 1 109 ? -9.711 -5.301 22.720 1.00 76.00 109 ARG A N 1
ATOM 891 C CA . ARG A 1 109 ? -11.152 -5.036 22.783 1.00 76.00 109 ARG A CA 1
ATOM 892 C C . ARG A 1 109 ? -11.723 -5.322 24.176 1.00 76.00 109 ARG A C 1
ATOM 894 O O . ARG A 1 109 ? -12.471 -4.493 24.678 1.00 76.00 109 ARG A O 1
ATOM 901 N N . CYS A 1 110 ? -11.358 -6.432 24.814 1.00 76.94 110 CYS A N 1
ATOM 902 C CA . CYS A 1 110 ? -11.774 -6.716 26.192 1.00 76.94 110 CYS A CA 1
ATOM 903 C C . CYS A 1 110 ? -11.251 -5.643 27.161 1.00 76.94 110 CYS A C 1
ATOM 905 O O . CYS A 1 110 ? -12.030 -5.054 27.898 1.00 76.94 110 CYS A O 1
ATOM 907 N N . LEU A 1 111 ? -9.961 -5.304 27.098 1.00 74.88 111 LEU A N 1
ATOM 908 C CA . LEU A 1 111 ? -9.363 -4.281 27.966 1.00 74.88 111 LEU A CA 1
ATOM 909 C C . LEU A 1 111 ? -9.987 -2.891 27.781 1.00 74.88 111 LEU A C 1
ATOM 911 O O . LEU A 1 111 ? -10.110 -2.144 28.744 1.00 74.88 111 LEU A O 1
ATOM 915 N N . LEU A 1 112 ? -10.378 -2.532 26.555 1.00 70.56 112 LEU A N 1
ATOM 916 C CA . LEU A 1 112 ? -10.961 -1.223 26.253 1.00 70.56 112 LEU A CA 1
ATOM 917 C C . LEU A 1 112 ? -12.464 -1.130 26.536 1.00 70.56 112 LEU A C 1
ATOM 919 O O . LEU A 1 112 ? -12.956 -0.018 26.700 1.00 70.56 112 LEU A O 1
ATOM 923 N N . PHE A 1 113 ? -13.206 -2.243 26.532 1.00 68.69 113 PHE A N 1
ATOM 924 C CA . PHE A 1 113 ? -14.677 -2.215 26.559 1.00 68.69 113 PHE A CA 1
ATOM 925 C C . PHE A 1 113 ? -15.328 -3.034 27.681 1.00 68.69 113 PHE A C 1
ATOM 927 O O . PHE A 1 113 ? -16.535 -2.906 27.860 1.00 68.69 113 PHE A O 1
ATOM 934 N N . ASP A 1 114 ? -14.573 -3.826 28.447 1.00 67.31 114 ASP A N 1
ATOM 935 C CA . ASP A 1 114 ? -15.109 -4.686 29.519 1.00 67.31 114 ASP A CA 1
ATOM 936 C C . ASP A 1 114 ? -14.993 -4.064 30.931 1.00 67.31 114 ASP A C 1
ATOM 938 O O . ASP A 1 114 ? -15.257 -4.715 31.942 1.00 67.31 114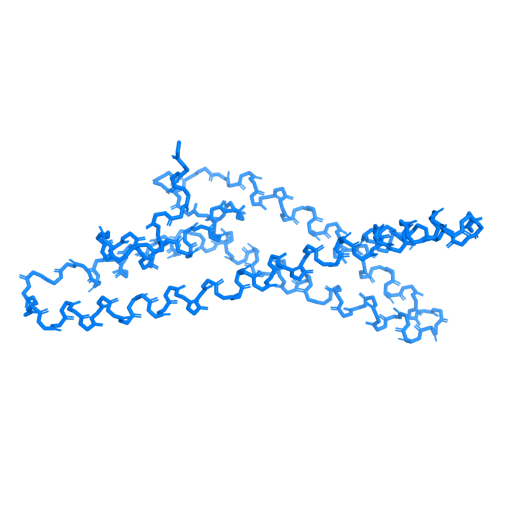 ASP A O 1
ATOM 942 N N . LEU A 1 115 ? -14.636 -2.775 31.044 1.00 61.94 115 LEU A N 1
ATOM 943 C CA . LEU A 1 115 ? -14.696 -2.066 32.327 1.00 61.94 115 LEU A CA 1
ATOM 944 C C . LEU A 1 115 ? -16.153 -1.744 32.689 1.00 61.94 115 LEU A C 1
ATOM 946 O O . LEU A 1 115 ? -16.676 -0.673 32.387 1.00 61.94 115 LEU A O 1
ATOM 950 N N . LYS A 1 116 ? -16.791 -2.669 33.411 1.00 57.06 116 LYS A N 1
ATOM 951 C CA . LYS A 1 116 ? -18.147 -2.554 33.987 1.00 57.06 116 LYS A CA 1
ATOM 952 C C . LYS A 1 116 ? -18.365 -1.378 34.965 1.00 57.06 116 LYS A C 1
ATOM 954 O O . LYS A 1 116 ? -19.461 -1.251 35.496 1.00 57.06 116 LYS A O 1
ATOM 959 N N . SER A 1 117 ? -17.367 -0.528 35.220 1.00 55.94 117 SER A N 1
ATOM 960 C CA . SER A 1 117 ? -17.399 0.497 36.277 1.00 55.94 117 SER A CA 1
ATOM 961 C C . SER A 1 117 ? -16.721 1.820 35.876 1.00 55.94 117 SER A C 1
ATOM 963 O O . SER A 1 117 ? -15.993 2.412 36.672 1.00 55.94 117 SER A O 1
ATOM 965 N N . GLU A 1 118 ? -16.909 2.303 34.647 1.00 58.88 118 GLU A N 1
ATOM 966 C CA . GLU A 1 118 ? -16.398 3.631 34.269 1.00 58.88 118 GLU A CA 1
ATOM 967 C C . GLU A 1 118 ? -17.397 4.758 34.558 1.00 58.88 118 GLU A C 1
ATOM 969 O O . GLU A 1 118 ? -18.573 4.680 34.201 1.00 58.88 118 GLU A O 1
ATOM 974 N N . ARG A 1 119 ? -16.892 5.844 35.160 1.00 64.00 119 ARG A N 1
ATOM 975 C CA . ARG A 1 119 ? -17.582 7.142 35.257 1.00 64.00 119 ARG A CA 1
ATOM 976 C C . ARG A 1 119 ? -17.819 7.715 33.853 1.00 64.00 119 ARG A C 1
ATOM 978 O O . ARG A 1 119 ? -16.961 7.568 32.981 1.00 64.00 119 ARG A O 1
ATOM 985 N N . SER A 1 120 ? -18.930 8.432 33.663 1.00 65.62 120 SER A N 1
ATOM 986 C CA . SER A 1 120 ? -19.291 9.107 32.398 1.00 65.62 120 SER A CA 1
ATOM 987 C C . SER A 1 120 ? -18.137 9.920 31.800 1.00 65.62 120 SER A C 1
ATOM 989 O O . SER A 1 120 ? -17.879 9.851 30.602 1.00 65.62 120 SER A O 1
ATOM 991 N N . ASP A 1 121 ? -17.376 10.609 32.649 1.00 68.81 121 ASP A N 1
ATOM 992 C CA . ASP A 1 121 ? -16.309 11.519 32.224 1.00 68.81 121 ASP A CA 1
ATOM 993 C C . ASP A 1 121 ? -15.125 10.778 31.576 1.00 68.81 121 ASP A C 1
ATOM 995 O O . ASP A 1 121 ? -14.483 11.281 30.652 1.00 68.81 121 ASP A O 1
ATOM 999 N N . GLN A 1 122 ? -14.845 9.545 32.014 1.00 67.94 122 GLN A N 1
ATOM 1000 C CA . GLN A 1 122 ? -13.783 8.717 31.433 1.00 67.94 122 GLN A CA 1
ATOM 1001 C C . GLN A 1 122 ? -14.182 8.177 30.054 1.00 67.94 122 GLN A C 1
ATOM 1003 O O . GLN A 1 122 ? -13.334 8.080 29.159 1.00 67.94 122 GLN A O 1
ATOM 1008 N N . GLN A 1 123 ? -15.473 7.898 29.846 1.00 69.19 123 GLN A N 1
ATOM 1009 C CA . GLN A 1 123 ? -15.983 7.455 28.549 1.00 69.19 123 GLN A CA 1
ATOM 1010 C C . GLN A 1 123 ? -15.843 8.546 27.482 1.00 69.19 123 GLN A C 1
ATOM 1012 O O . GLN A 1 123 ? -15.389 8.250 26.373 1.00 69.19 123 GLN A O 1
ATOM 1017 N N . ASP A 1 124 ? -16.154 9.800 27.818 1.00 70.44 124 ASP A N 1
ATOM 1018 C CA . ASP A 1 124 ? -16.042 10.932 26.889 1.00 70.44 124 ASP A CA 1
ATOM 1019 C C . ASP A 1 124 ? -14.591 11.236 26.495 1.00 70.44 124 ASP A C 1
ATOM 1021 O O . ASP A 1 124 ? -14.286 11.472 25.316 1.00 70.44 124 ASP A O 1
ATOM 1025 N N . ILE A 1 125 ? -13.659 11.157 27.450 1.00 74.12 125 ILE A N 1
ATOM 1026 C CA . ILE A 1 125 ? -12.227 11.301 27.163 1.00 74.12 125 ILE A CA 1
ATOM 1027 C C . ILE A 1 125 ? -11.763 10.172 26.233 1.00 74.12 125 ILE A C 1
ATOM 1029 O O . ILE A 1 125 ? -11.095 10.437 25.227 1.00 74.12 125 ILE A O 1
ATOM 1033 N N . ARG A 1 126 ? -12.156 8.919 26.498 1.00 69.94 126 ARG A N 1
ATOM 1034 C CA . ARG A 1 126 ? -11.776 7.769 25.661 1.00 69.94 126 ARG A CA 1
ATOM 1035 C C . ARG A 1 126 ? -12.371 7.851 24.254 1.00 69.94 126 ARG A C 1
ATOM 1037 O O . ARG A 1 126 ? -11.678 7.532 23.282 1.00 69.94 126 ARG A O 1
ATOM 1044 N N . LEU A 1 127 ? -13.612 8.324 24.129 1.00 70.25 127 LEU A N 1
ATOM 1045 C CA . LEU A 1 127 ? -14.268 8.641 22.856 1.00 70.25 127 LEU A CA 1
ATOM 1046 C C . LEU A 1 127 ? -13.448 9.653 22.054 1.00 70.25 127 LEU A C 1
ATOM 1048 O O . LEU A 1 127 ? -13.090 9.397 20.902 1.00 70.25 127 LEU A O 1
ATOM 1052 N N . SER A 1 128 ? -13.094 10.775 22.680 1.00 71.31 128 SER A N 1
ATOM 1053 C CA . SER A 1 128 ? -12.303 11.835 22.051 1.00 71.31 128 SER A CA 1
ATOM 1054 C C . SER A 1 128 ? -10.938 11.330 21.570 1.00 71.31 128 SER A C 1
ATOM 1056 O O . SER A 1 128 ? -10.558 11.564 20.418 1.00 71.31 128 SER A O 1
ATOM 1058 N N . GLN A 1 129 ? -10.223 10.571 22.406 1.00 74.62 129 GLN A N 1
ATOM 1059 C CA . GLN A 1 129 ? -8.906 10.031 22.053 1.00 74.62 129 GLN A CA 1
ATOM 1060 C C . GLN A 1 129 ? -8.981 8.972 20.948 1.00 74.62 129 GLN A C 1
ATOM 1062 O O . GLN A 1 129 ? -8.175 8.991 20.019 1.00 74.62 129 GLN A O 1
ATOM 1067 N N . SER A 1 130 ? -9.987 8.100 20.977 1.00 69.56 130 SER A N 1
ATOM 1068 C CA . SER A 1 130 ? -10.181 7.077 19.941 1.00 69.56 130 SER A CA 1
ATOM 1069 C C . SER A 1 130 ? -10.504 7.691 18.580 1.00 69.56 130 SER A C 1
ATOM 1071 O O . SER A 1 130 ? -9.997 7.232 17.558 1.00 69.56 130 SER A O 1
ATOM 1073 N N . VAL A 1 131 ? -11.304 8.763 18.549 1.00 70.69 131 VAL A N 1
ATOM 1074 C CA . VAL A 1 131 ? -11.594 9.500 17.310 1.00 70.69 131 VAL A CA 1
ATOM 1075 C C . VAL A 1 131 ? -10.330 10.170 16.766 1.00 70.69 131 VAL A C 1
ATOM 1077 O O . VAL A 1 131 ? -10.092 10.123 15.556 1.00 70.69 131 VAL A O 1
ATOM 1080 N N . LYS A 1 132 ? -9.489 10.757 17.630 1.00 75.69 132 LYS A N 1
ATO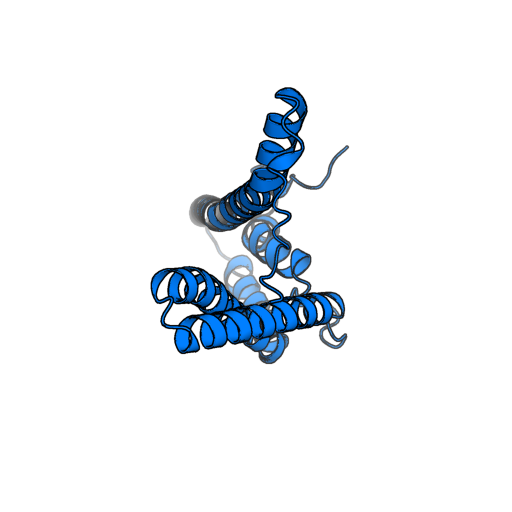M 1081 C CA . LYS A 1 132 ? -8.191 11.322 17.222 1.00 75.69 132 LYS A CA 1
ATOM 1082 C C . LYS A 1 132 ? -7.266 10.243 16.657 1.00 75.69 132 LYS A C 1
ATOM 1084 O O . LYS A 1 132 ? -6.742 10.421 15.561 1.00 75.69 132 LYS A O 1
ATOM 1089 N N . ALA A 1 133 ? -7.137 9.105 17.339 1.00 75.44 133 ALA A N 1
ATOM 1090 C CA . ALA A 1 133 ? -6.329 7.977 16.880 1.00 75.44 133 ALA A CA 1
ATOM 1091 C C . ALA A 1 133 ? -6.821 7.420 15.532 1.00 75.44 133 ALA A C 1
ATOM 1093 O O . ALA A 1 133 ? -6.019 7.173 14.633 1.00 75.44 133 ALA A O 1
ATOM 1094 N N . ALA A 1 134 ? -8.138 7.286 15.346 1.00 72.81 134 ALA A N 1
ATOM 1095 C CA . ALA A 1 134 ? -8.717 6.849 14.078 1.00 72.81 134 ALA A CA 1
ATOM 1096 C C . ALA A 1 134 ? -8.397 7.825 12.932 1.00 72.81 134 ALA A C 1
ATOM 1098 O O . ALA A 1 134 ? -8.025 7.389 11.845 1.00 72.81 134 ALA A O 1
ATOM 1099 N N . ARG A 1 135 ? -8.476 9.142 13.169 1.00 75.25 135 ARG A N 1
ATOM 1100 C CA . ARG A 1 135 ? -8.114 10.162 12.167 1.00 75.25 135 ARG A CA 1
ATOM 1101 C C . ARG A 1 135 ? -6.627 10.129 11.818 1.00 75.25 135 ARG A C 1
ATOM 1103 O O . ARG A 1 135 ? -6.291 10.173 10.638 1.00 75.25 135 ARG A O 1
ATOM 1110 N N . ILE A 1 136 ? -5.761 10.003 12.823 1.00 79.44 136 ILE A N 1
ATOM 1111 C CA . ILE A 1 136 ? -4.309 9.893 12.626 1.00 79.44 136 ILE A CA 1
ATOM 1112 C C . ILE A 1 136 ? -3.978 8.645 11.802 1.00 79.44 136 ILE A C 1
ATOM 1114 O O . ILE A 1 136 ? -3.200 8.741 10.865 1.00 79.44 136 ILE A O 1
ATOM 1118 N N . ASN A 1 137 ? -4.613 7.502 12.077 1.00 75.25 137 ASN A N 1
ATOM 1119 C CA . ASN A 1 137 ? -4.405 6.273 11.303 1.00 75.25 137 ASN A CA 1
ATOM 1120 C C . ASN A 1 137 ? -4.998 6.334 9.888 1.00 75.25 137 ASN A C 1
ATOM 1122 O O . ASN A 1 137 ? -4.490 5.685 8.975 1.00 75.25 137 ASN A O 1
ATOM 1126 N N . PHE A 1 138 ? -6.073 7.098 9.689 1.00 77.00 138 PHE A N 1
ATOM 1127 C CA . PHE A 1 138 ? -6.681 7.264 8.370 1.00 77.00 138 PHE A CA 1
ATOM 1128 C C . PHE A 1 138 ? -5.824 8.135 7.445 1.00 77.00 138 PHE A C 1
ATOM 1130 O O . PHE A 1 138 ? -5.836 7.938 6.231 1.00 77.00 138 PHE A O 1
ATOM 1137 N N . TRP A 1 139 ? -5.050 9.067 8.007 1.00 80.38 139 TRP A N 1
ATOM 1138 C CA . TRP A 1 139 ? -4.220 9.980 7.227 1.00 80.38 139 TRP A CA 1
ATOM 1139 C C . TRP A 1 139 ? -3.192 9.255 6.335 1.00 80.38 139 TRP A C 1
ATOM 1141 O O . TRP A 1 139 ? -3.254 9.473 5.126 1.00 80.38 139 TRP A O 1
ATOM 1151 N N . PRO A 1 140 ? -2.341 8.332 6.840 1.00 79.19 140 PRO A N 1
ATOM 1152 C CA . PRO A 1 140 ? -1.439 7.528 6.009 1.00 79.19 140 PRO A CA 1
ATOM 1153 C C . PRO A 1 140 ? -2.141 6.714 4.922 1.00 79.19 140 PRO A C 1
ATOM 1155 O O . PRO A 1 140 ? -1.607 6.540 3.831 1.00 79.19 140 PRO A O 1
ATOM 1158 N N . LEU A 1 141 ? -3.338 6.198 5.212 1.00 77.94 141 LEU A N 1
ATOM 1159 C CA . LEU A 1 141 ? -4.101 5.411 4.247 1.00 77.94 141 LEU A CA 1
ATOM 1160 C C . LEU A 1 141 ? -4.591 6.290 3.090 1.00 77.94 141 LEU A C 1
ATOM 1162 O O . LEU A 1 141 ? -4.462 5.911 1.928 1.00 77.94 141 LEU A O 1
ATOM 1166 N N . SER A 1 142 ? -5.094 7.484 3.409 1.00 80.56 142 SER A N 1
ATOM 1167 C CA . SER A 1 142 ? -5.499 8.477 2.416 1.00 80.56 142 SER A CA 1
ATOM 1168 C C . SER A 1 142 ? -4.300 8.953 1.598 1.00 80.56 142 SER A C 1
ATOM 1170 O O . SER A 1 142 ? -4.325 8.874 0.372 1.00 80.56 142 SER A O 1
ATOM 1172 N N . THR A 1 143 ? -3.218 9.391 2.246 1.00 84.56 143 THR A N 1
ATOM 1173 C CA . THR A 1 143 ? -2.027 9.878 1.532 1.00 84.56 143 THR A CA 1
ATOM 1174 C C . THR A 1 143 ? -1.397 8.792 0.666 1.00 84.56 143 THR A C 1
ATOM 1176 O O . THR A 1 143 ? -1.012 9.083 -0.464 1.00 84.56 143 THR A O 1
ATOM 1179 N N . GLY A 1 144 ? -1.358 7.539 1.128 1.00 80.62 144 GLY A N 1
ATOM 1180 C CA . GLY A 1 144 ? -0.923 6.392 0.329 1.00 80.62 144 GLY A CA 1
ATOM 1181 C C . GLY A 1 144 ? -1.795 6.163 -0.908 1.00 80.62 144 GLY A C 1
ATOM 1182 O O . GLY A 1 144 ? -1.265 6.008 -2.009 1.00 80.62 144 GLY A O 1
ATOM 1183 N N . PHE A 1 145 ? -3.122 6.214 -0.759 1.00 82.50 145 PHE A N 1
ATOM 1184 C CA . PHE A 1 145 ? -4.060 6.083 -1.878 1.00 82.50 145 PHE A CA 1
ATOM 1185 C C . PHE A 1 145 ? -3.905 7.213 -2.906 1.00 82.50 145 PHE A C 1
ATOM 1187 O O . PHE A 1 145 ? -3.805 6.947 -4.105 1.00 82.50 145 PHE A O 1
ATOM 1194 N N . PHE A 1 146 ? -3.824 8.465 -2.448 1.00 83.12 146 PHE A N 1
ATOM 1195 C CA . PHE A 1 146 ? -3.600 9.618 -3.323 1.00 83.12 146 PHE A CA 1
ATOM 1196 C C . PHE A 1 146 ? -2.257 9.523 -4.043 1.00 83.12 146 PHE A C 1
ATOM 1198 O O . PHE A 1 146 ? -2.204 9.701 -5.253 1.00 83.12 146 PHE A O 1
ATOM 1205 N N . THR A 1 147 ? -1.188 9.171 -3.329 1.00 82.56 147 THR A N 1
ATOM 1206 C CA . THR A 1 147 ? 0.154 9.030 -3.908 1.00 82.56 147 THR A CA 1
ATOM 1207 C C . THR A 1 147 ? 0.166 7.946 -4.984 1.00 82.56 147 THR A C 1
ATOM 1209 O O . THR A 1 147 ? 0.617 8.196 -6.099 1.00 82.56 147 THR A O 1
ATOM 1212 N N . CYS A 1 148 ? -0.401 6.770 -4.696 1.00 78.50 148 CYS A N 1
ATOM 1213 C CA . CYS A 1 148 ? -0.521 5.682 -5.666 1.00 78.50 148 CYS A CA 1
ATOM 1214 C C . CYS A 1 148 ? -1.338 6.106 -6.897 1.00 78.50 148 CYS A C 1
ATOM 1216 O O . CYS A 1 148 ? -0.924 5.858 -8.029 1.00 78.50 148 CYS A O 1
ATOM 1218 N N . THR A 1 149 ? -2.454 6.810 -6.689 1.00 80.75 149 THR A N 1
ATOM 1219 C CA . THR A 1 149 ? -3.280 7.341 -7.782 1.00 80.75 149 THR A CA 1
ATOM 1220 C C . THR A 1 149 ? -2.482 8.317 -8.643 1.00 80.75 149 THR A C 1
ATOM 1222 O O . THR A 1 149 ? -2.475 8.180 -9.861 1.00 80.75 149 THR A O 1
ATOM 1225 N N . THR A 1 150 ? -1.743 9.247 -8.034 1.00 83.06 150 THR A N 1
ATOM 1226 C CA . THR A 1 150 ? -0.909 10.220 -8.751 1.00 83.06 150 THR A CA 1
ATOM 1227 C C . THR A 1 150 ? 0.205 9.547 -9.553 1.00 83.06 150 THR A C 1
ATOM 1229 O O . THR A 1 150 ? 0.422 9.920 -10.704 1.00 83.06 150 THR A O 1
ATOM 1232 N N . TYR A 1 151 ? 0.880 8.532 -9.001 1.00 77.31 151 TYR A N 1
ATOM 1233 C CA . TYR A 1 151 ? 1.914 7.787 -9.732 1.00 77.31 151 TYR A CA 1
ATOM 1234 C C . TYR A 1 151 ? 1.352 7.045 -10.948 1.00 77.31 151 TYR A C 1
ATOM 1236 O O . TYR A 1 151 ? 1.977 7.067 -12.003 1.00 77.31 151 TYR A O 1
ATOM 1244 N N . ASN A 1 152 ? 0.158 6.455 -10.833 1.00 77.62 152 ASN A N 1
ATOM 1245 C CA . ASN A 1 152 ? -0.517 5.820 -11.969 1.00 77.62 152 ASN A CA 1
ATOM 1246 C C . ASN A 1 152 ? -1.068 6.847 -12.975 1.00 77.62 152 ASN A C 1
ATOM 1248 O O . ASN A 1 152 ? -1.115 6.581 -14.174 1.00 77.62 152 ASN A O 1
ATOM 1252 N N . LEU A 1 153 ? -1.467 8.033 -12.507 1.00 81.69 153 LEU A N 1
ATOM 1253 C CA . LEU A 1 153 ? -2.031 9.087 -13.348 1.00 81.69 153 LEU A CA 1
ATOM 1254 C C . LEU A 1 153 ? -0.958 9.873 -14.116 1.00 81.69 153 LEU A C 1
ATOM 1256 O O . LEU A 1 153 ? -1.220 10.323 -15.227 1.00 81.69 153 LEU A O 1
ATOM 1260 N N . LYS A 1 154 ? 0.255 10.017 -13.568 1.00 79.69 154 LYS A N 1
ATOM 1261 C CA . LYS A 1 154 ? 1.380 10.727 -14.202 1.00 79.69 154 LYS A CA 1
ATOM 1262 C C . LYS A 1 154 ? 1.649 10.278 -15.652 1.00 79.69 154 LYS A C 1
ATOM 1264 O O . LYS A 1 154 ? 1.640 11.151 -16.520 1.00 79.69 154 LYS A O 1
ATOM 1269 N N . PRO A 1 155 ? 1.863 8.983 -15.963 1.00 75.81 155 PRO A N 1
ATOM 1270 C CA . PRO A 1 155 ? 2.101 8.554 -17.343 1.00 75.81 155 PRO A CA 1
ATOM 1271 C C . PRO A 1 155 ? 0.879 8.775 -18.246 1.00 75.81 155 PRO A C 1
ATOM 1273 O O . PRO A 1 155 ? 1.046 9.161 -19.398 1.00 75.81 155 PRO A O 1
ATOM 1276 N N . LEU A 1 156 ? -0.345 8.618 -17.722 1.00 80.25 156 LEU A N 1
ATOM 1277 C CA . LEU A 1 156 ? -1.580 8.888 -18.471 1.00 80.25 156 LEU A CA 1
ATOM 1278 C C . LEU A 1 156 ? -1.727 10.372 -18.831 1.00 80.25 156 LEU A C 1
ATOM 1280 O O . LEU A 1 156 ? -2.136 10.696 -19.942 1.00 80.25 156 LEU A O 1
ATOM 1284 N N . LEU A 1 157 ? -1.373 11.276 -17.915 1.00 81.56 157 LEU A N 1
ATOM 1285 C CA . LEU A 1 157 ? -1.386 12.716 -18.173 1.00 81.56 157 LEU A CA 1
ATOM 1286 C C . LEU A 1 157 ? -0.321 13.117 -19.192 1.00 81.56 157 LEU A C 1
ATOM 1288 O O . LEU A 1 157 ? -0.611 13.920 -20.072 1.00 81.56 157 LEU A O 1
ATOM 1292 N N . ILE A 1 158 ? 0.884 12.545 -19.111 1.00 80.12 158 ILE A N 1
ATOM 1293 C CA . ILE A 1 158 ? 1.945 12.787 -20.101 1.00 80.12 158 ILE A CA 1
ATOM 1294 C C . ILE A 1 158 ? 1.489 12.317 -21.489 1.00 80.12 158 ILE A C 1
ATOM 1296 O O . ILE A 1 158 ? 1.601 13.071 -22.453 1.00 80.12 158 ILE A O 1
ATOM 1300 N N . ALA A 1 159 ? 0.904 11.121 -21.576 1.00 77.81 159 ALA A N 1
ATOM 1301 C CA . ALA A 1 159 ? 0.317 10.597 -22.806 1.00 77.81 159 ALA A CA 1
ATOM 1302 C C . ALA A 1 159 ? -0.791 11.510 -23.360 1.00 77.81 159 ALA A C 1
ATOM 1304 O O . ALA A 1 159 ? -0.805 11.806 -24.552 1.00 77.81 159 ALA A O 1
ATOM 1305 N N . LEU A 1 160 ? -1.693 11.998 -22.500 1.00 80.94 160 LEU A N 1
ATOM 1306 C CA . LEU A 1 160 ? -2.769 12.910 -22.893 1.00 80.94 160 LEU A CA 1
ATOM 1307 C C . LEU A 1 160 ? -2.226 14.245 -23.425 1.00 80.94 160 LEU A C 1
ATOM 1309 O O . LEU A 1 160 ? -2.719 14.746 -24.430 1.00 80.94 160 LEU A O 1
ATOM 1313 N N . VAL A 1 161 ? -1.208 14.818 -22.776 1.00 83.56 161 VAL A N 1
ATOM 1314 C CA . VAL A 1 161 ? -0.578 16.075 -23.214 1.00 83.56 161 VAL A CA 1
ATOM 1315 C C . VAL A 1 161 ? 0.121 15.903 -24.562 1.00 83.56 161 VAL A C 1
ATOM 1317 O O . VAL A 1 161 ? -0.050 16.748 -25.435 1.00 83.56 161 VAL A O 1
ATOM 1320 N N . LEU A 1 162 ? 0.864 14.810 -24.757 1.00 78.88 162 LEU A N 1
ATOM 1321 C CA . LEU A 1 162 ? 1.533 14.514 -26.029 1.00 78.88 162 LEU A CA 1
ATOM 1322 C C . LEU A 1 162 ? 0.532 14.274 -27.165 1.00 78.88 162 LEU A C 1
ATOM 1324 O O . LEU A 1 162 ? 0.745 14.763 -28.274 1.00 78.88 162 LEU A O 1
ATOM 1328 N N . TYR A 1 163 ? -0.581 13.595 -26.869 1.00 79.44 163 TYR A N 1
ATOM 1329 C CA . TYR A 1 163 ? -1.694 13.415 -27.801 1.00 79.44 163 TYR A CA 1
ATOM 1330 C C . TYR A 1 163 ? -2.320 14.756 -28.211 1.00 79.44 163 TYR A C 1
ATOM 1332 O O . TYR A 1 163 ? -2.536 15.000 -29.391 1.00 79.44 163 TYR A O 1
ATOM 1340 N N . LEU A 1 164 ? -2.554 15.660 -27.254 1.00 84.50 164 LEU A N 1
ATOM 1341 C CA . LEU A 1 164 ? -3.087 17.001 -27.527 1.00 84.50 164 LEU A CA 1
ATOM 1342 C C . LEU A 1 164 ? -2.111 17.907 -28.300 1.00 84.50 164 LEU A C 1
ATOM 1344 O O . LEU A 1 164 ? -2.541 18.900 -28.879 1.00 84.50 164 LEU A O 1
ATOM 1348 N N . GLN A 1 165 ? -0.812 17.598 -28.288 1.00 83.94 165 GLN A N 1
ATOM 1349 C CA . GLN A 1 165 ? 0.235 18.342 -28.996 1.00 83.94 165 GLN A CA 1
ATOM 1350 C C . GLN A 1 165 ? 0.573 17.762 -30.383 1.00 83.94 165 GLN A C 1
ATOM 1352 O O . GLN A 1 165 ? 1.539 18.224 -30.990 1.00 83.94 165 GLN A O 1
ATOM 1357 N N . ASP A 1 166 ? -0.168 16.753 -30.866 1.00 75.88 166 ASP A N 1
ATOM 1358 C CA . ASP A 1 166 ? 0.095 16.026 -32.125 1.00 75.88 166 ASP A CA 1
ATOM 1359 C C . ASP A 1 166 ? 1.537 15.471 -32.237 1.00 75.88 166 ASP A C 1
ATOM 1361 O O . ASP A 1 166 ? 2.066 15.233 -33.324 1.00 75.88 166 ASP A O 1
ATOM 1365 N N . ARG A 1 167 ? 2.207 15.233 -31.097 1.00 70.19 167 ARG A N 1
ATOM 1366 C CA . ARG A 1 167 ? 3.572 14.682 -31.039 1.00 70.19 167 ARG A CA 1
ATOM 1367 C C . ARG A 1 167 ? 3.538 13.194 -30.710 1.00 70.19 167 ARG A C 1
ATOM 1369 O O . ARG A 1 167 ? 3.734 12.790 -29.564 1.00 70.19 167 ARG A O 1
ATOM 1376 N N . PHE A 1 168 ? 3.329 12.378 -31.738 1.00 64.31 168 PHE A N 1
ATOM 1377 C CA . PHE A 1 168 ? 3.259 10.918 -31.614 1.00 64.31 168 PHE A CA 1
ATOM 1378 C C . PHE A 1 168 ? 4.632 10.229 -31.482 1.00 64.31 168 PHE A C 1
ATOM 1380 O O . PHE A 1 168 ? 4.701 9.121 -30.957 1.00 64.31 168 PHE A O 1
ATOM 1387 N N . ASP A 1 169 ? 5.728 10.899 -31.852 1.00 59.34 169 ASP A N 1
ATOM 1388 C CA . ASP A 1 169 ? 7.084 10.314 -31.854 1.00 59.34 169 ASP A CA 1
ATOM 1389 C C . ASP A 1 169 ? 7.744 10.222 -30.461 1.00 59.34 169 ASP A C 1
ATOM 1391 O O . ASP A 1 169 ? 8.795 9.606 -30.302 1.00 59.34 169 ASP A O 1
ATOM 1395 N N . GLY A 1 170 ? 7.146 10.834 -29.430 1.00 58.50 170 GLY A N 1
ATOM 1396 C CA . GLY A 1 170 ? 7.692 10.889 -28.064 1.00 58.50 170 GLY A CA 1
ATOM 1397 C C . GLY A 1 170 ? 7.136 9.846 -27.087 1.00 58.50 170 GLY A C 1
ATOM 1398 O O . GLY A 1 170 ? 7.415 9.931 -25.890 1.00 58.50 170 GLY A O 1
ATOM 1399 N N . PHE A 1 171 ? 6.314 8.898 -27.551 1.00 57.50 171 PHE A N 1
ATOM 1400 C CA . PHE A 1 171 ? 5.660 7.911 -26.686 1.00 57.50 171 PHE A CA 1
ATOM 1401 C C . PHE A 1 171 ? 6.638 6.831 -26.202 1.00 57.50 171 PHE A C 1
ATOM 1403 O O . PHE A 1 171 ? 6.745 5.751 -26.781 1.00 57.50 171 PHE A O 1
ATOM 1410 N N . VAL A 1 172 ? 7.325 7.094 -25.090 1.00 59.94 172 VAL A N 1
ATOM 1411 C CA . VAL A 1 172 ? 8.056 6.054 -24.357 1.00 59.94 172 VAL A CA 1
ATOM 1412 C C . VAL A 1 172 ? 7.104 5.408 -23.352 1.00 59.94 172 VAL A C 1
ATOM 1414 O O . VAL A 1 172 ? 6.802 5.969 -22.297 1.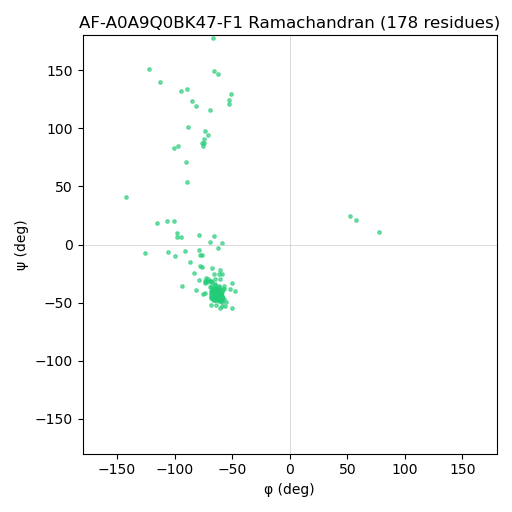00 59.94 172 VAL A O 1
ATOM 1417 N N . TRP A 1 173 ? 6.594 4.227 -23.697 1.00 57.50 173 TRP A N 1
ATOM 1418 C CA . TRP A 1 173 ? 5.784 3.416 -22.793 1.00 57.50 173 TRP A CA 1
ATOM 1419 C C . TRP A 1 173 ? 6.680 2.784 -21.728 1.00 57.50 173 TRP A C 1
ATOM 1421 O O . TRP A 1 173 ? 7.300 1.750 -21.955 1.00 57.50 173 TRP A O 1
ATOM 1431 N N . PHE A 1 174 ? 6.739 3.401 -20.550 1.00 56.06 174 PHE A N 1
ATOM 1432 C CA . PHE A 1 174 ? 7.321 2.762 -19.375 1.00 56.06 174 PHE A CA 1
ATOM 1433 C C . PHE A 1 174 ? 6.279 1.832 -18.751 1.00 56.06 174 PHE A C 1
ATOM 1435 O O . PHE A 1 174 ? 5.197 2.267 -18.351 1.00 56.06 174 PHE A O 1
ATOM 1442 N N . THR A 1 175 ? 6.586 0.539 -18.680 1.00 56.62 175 THR A N 1
ATOM 1443 C CA . THR A 1 175 ? 5.794 -0.410 -17.894 1.00 56.62 175 THR A CA 1
ATOM 1444 C C . THR A 1 175 ? 5.906 -0.067 -16.403 1.00 56.62 175 THR A C 1
ATOM 1446 O O . THR A 1 175 ? 6.942 0.436 -15.970 1.00 56.62 175 THR A O 1
ATOM 1449 N N . PRO A 1 176 ? 4.867 -0.334 -15.585 1.00 50.88 176 PRO A N 1
ATOM 1450 C CA . PRO A 1 176 ? 4.880 0.002 -14.156 1.00 50.88 176 PRO A CA 1
ATOM 1451 C C . PRO A 1 176 ? 6.002 -0.703 -13.378 1.00 50.88 176 PRO A C 1
ATOM 1453 O O . PRO A 1 176 ? 6.408 -0.214 -12.333 1.00 50.88 176 PRO A O 1
ATOM 1456 N N . PHE A 1 177 ? 6.510 -1.818 -13.907 1.00 51.44 177 PHE A N 1
ATOM 1457 C CA . PHE A 1 177 ? 7.733 -2.471 -13.458 1.00 51.44 177 PHE A CA 1
ATOM 1458 C C . PHE A 1 177 ? 8.785 -2.356 -14.553 1.00 51.44 177 PHE A C 1
ATOM 1460 O O . PHE A 1 177 ? 8.462 -2.531 -15.732 1.00 51.44 177 PHE A O 1
ATOM 1467 N N . ASN A 1 178 ? 10.035 -2.100 -14.174 1.00 55.28 178 ASN A N 1
ATOM 1468 C CA . ASN A 1 178 ? 11.145 -2.070 -15.119 1.00 55.28 178 ASN A CA 1
ATOM 1469 C C . ASN A 1 178 ? 11.511 -3.518 -15.498 1.00 55.28 178 ASN A C 1
ATOM 1471 O O . ASN A 1 178 ? 12.329 -4.160 -14.847 1.00 55.28 178 ASN A O 1
ATOM 1475 N N . MET A 1 179 ? 10.810 -4.076 -16.488 1.00 48.03 179 MET A N 1
ATOM 1476 C CA . MET A 1 179 ? 10.984 -5.454 -16.967 1.00 48.03 179 MET A CA 1
ATOM 1477 C C . MET A 1 179 ? 12.044 -5.521 -18.079 1.00 48.03 179 MET A C 1
ATOM 1479 O O . MET A 1 179 ? 11.754 -5.976 -19.184 1.00 48.03 179 MET A O 1
ATOM 1483 N N . THR A 1 180 ? 13.245 -5.005 -17.807 1.00 43.41 180 THR A N 1
ATOM 1484 C CA . THR A 1 180 ? 14.364 -4.934 -18.769 1.00 43.41 180 THR A CA 1
ATOM 1485 C C . THR A 1 180 ? 15.316 -6.111 -18.682 1.00 43.41 180 THR A C 1
ATOM 1487 O O . THR A 1 180 ? 15.934 -6.288 -17.606 1.00 43.41 180 THR A O 1
#

Foldseek 3Di:
DDPLVPLLDLPDDLLCNLCVLVQVVCVVCQLQCDPPNPDQSPSVVVVLVVLVVQLVQLQVVLVVCVVVVVPVVSCVSVVVSVVSVVVSVVSVVSSVCSVVVVVVSVVVSCVLPVPPDDDPVVVVVSSVVSSVVSVVSVVVVVVVVVVVVCVVCVLVVVVVVCVVVVNPVPDDDDDPGNND

Mean predicted aligned error: 11.48 Å

pLDDT: mean 73.6, std 11.89, range [35.16, 90.06]

InterPro domains:
  IPR004117 Olfactory receptor, insect [PF02949] (70-179)

Radius of gyration: 22.13 Å; Cα contacts (8 Å, |Δi|>4): 98; chains: 1; bounding box: 55×40×68 Å